Protein AF-A0A9P1GFM9-F1 (afdb_monomer)

Solvent-accessible surface area (backbone atoms only — not comparable to full-atom values): 13627 Å² total; per-residue (Å²): 110,64,68,60,44,36,49,50,41,48,52,49,51,54,39,43,30,40,46,68,72,21,34,40,64,44,52,62,50,61,88,32,34,33,43,39,83,94,34,42,64,47,79,50,70,76,87,37,68,41,80,44,52,74,68,52,37,44,34,52,21,52,37,30,43,47,40,46,70,61,80,82,46,69,68,55,31,50,49,27,15,49,30,39,42,75,67,53,42,40,63,52,88,86,61,96,49,58,44,26,36,33,19,30,46,49,36,66,50,39,29,53,96,81,63,80,44,49,82,76,42,41,86,52,73,87,42,92,47,8,40,76,69,41,53,66,42,73,50,67,62,58,53,27,50,34,48,43,38,50,40,55,48,51,54,26,59,75,67,72,44,93,70,52,63,12,60,69,36,27,64,51,22,53,51,30,49,55,52,66,69,48,80,92,56,94,66,68,53,83,70,71,40,74,85,62,62,75,84,72,74,90,65,93,71,80,76,43,51,44,77,60,55,76,78,30,70,73,58,51,55,50,53,53,50,51,51,52,52,51,52,52,54,53,48,53,56,52,58,56,68,71,76,115

Sequence (244 aa):
MLGRQILEALTTAYGRMIFSSGFIHGDPHPGNIFILEGGKVALIDCGQVAQLFREQRLLVAEAILAASIYDGSRGMVELLANCVRKFGVTFFDGQEDEDACAASVALYLFGEKDVIFPGGYSKEEFSSKSPLRQLKSFPMELVLLGRASVLVKGVAARLGVDWSVAKKWAPLAKDAITALCSEDECRLPAWALQSAMHRDDAGASERLRFRDAARGCASLVRRWGIEKAASMLASQKKEEMSKE

Organism: NCBI:txid2562237

Mean predicted aligned error: 12.02 Å

pLDDT: mean 78.25, std 21.19, range [32.59, 98.19]

Foldseek 3Di:
DLLVLLLLQLLVVQLCCLLQVQKFQQDPPLQQWWQFPPSHIGGDDSVDMDGHDLLLSLLLLQLLQLQLVPDQDPVSLQSQLVSQVVNPWDFDPDQPDSSLLSNLLSCLQFHAPPDDGPPNADNPCPDPSHSVVGTPDDDPNSNSSSVSSVSSVVSCVLVVHRDGSSNSSNVSSVVSNVVSPDPDDSDNPPCSPPVVPDPDDDDPTDIDRPVVCSVDVPPVCVVVVVVVVVVVVVVVVVVVVVVD

Secondary structure (DSSP, 8-state):
-HHHHHHHHHHHHHHHIIIII-EEES---TTSEEEPGGG-EEE---SSEEEPPHHHHHHHHHHHHHHHT----HHHHHHHHHHHHHHT-EE-S--S-HHHHHHHHHHHHHS-TTPPPGGG--S-TTSTT-GGGGEEE--HHHHHHHHHHHHHHHHHHHHT----HHHHHHHHHHHHHHHHHSTT-----TTTSGGGS---------PEEHHHHTT-HHHHHHHHHHHHHHHHHHHHHHHHTT--

Radius of gyration: 21.62 Å; Cα contacts (8 Å, |Δi|>4): 323; chains: 1; bounding box: 47×42×79 Å

Nearest PDB structures (foldseek):
  8w3d-assembly2_B  TM=2.650E-01  e=2.131E-01  Homo sapiens
  3zfx-assembly2_B  TM=2.809E-01  e=4.990E-01  Homo sapiens
  4ueu-assembly1_A  TM=2.697E-01  e=5.515E-01  synthetic construct
  7jnt-assembly1_B  TM=2.873E-01  e=1.658E+00  Homo sapiens
  2qoc-assembly1_A  TM=2.668E-01  e=2.026E+00  Homo sapiens

Structure (mmCIF, N/CA/C/O backbone):
data_AF-A0A9P1GFM9-F1
#
_entry.id   AF-A0A9P1GFM9-F1
#
loop_
_atom_site.group_PDB
_atom_site.id
_atom_site.type_symbol
_atom_site.label_atom_id
_atom_site.label_alt_id
_atom_site.label_comp_id
_atom_site.label_asym_id
_atom_site.label_entity_id
_atom_site.label_seq_id
_atom_site.pdbx_PDB_ins_code
_atom_site.Cartn_x
_atom_site.Cartn_y
_atom_site.Cartn_z
_atom_site.occupancy
_atom_site.B_iso_or_equiv
_atom_site.auth_seq_id
_atom_site.auth_comp_id
_atom_site.auth_asym_id
_atom_site.auth_atom_id
_atom_site.pdbx_PDB_model_num
ATOM 1 N N . MET A 1 1 ? -8.550 14.147 19.341 1.00 76.12 1 MET A N 1
ATOM 2 C CA . MET A 1 1 ? -9.834 14.346 18.630 1.00 76.12 1 MET A CA 1
ATOM 3 C C . MET A 1 1 ? -10.320 13.010 18.090 1.00 76.12 1 MET A C 1
ATOM 5 O O . MET A 1 1 ? -9.499 12.247 17.591 1.00 76.12 1 MET A O 1
ATOM 9 N N . LEU A 1 2 ? -11.627 12.754 18.168 1.00 83.50 2 LEU A N 1
ATOM 10 C CA . LEU A 1 2 ? -12.279 11.496 17.778 1.00 83.50 2 LEU A CA 1
ATOM 11 C C . LEU A 1 2 ? -11.921 11.024 16.354 1.00 83.50 2 LEU A C 1
ATOM 13 O O . LEU A 1 2 ? -11.633 9.850 16.152 1.00 83.50 2 LEU A O 1
ATOM 17 N N . GLY A 1 3 ? -11.842 11.938 15.379 1.00 86.06 3 GLY A N 1
ATOM 18 C CA . GLY A 1 3 ? -11.497 11.591 13.992 1.00 86.06 3 GLY A CA 1
ATOM 19 C C . GLY A 1 3 ? -10.126 10.919 13.837 1.00 86.06 3 GLY A C 1
ATOM 20 O O . GLY A 1 3 ? -9.986 9.972 13.069 1.00 86.06 3 GLY A O 1
ATOM 21 N N . ARG A 1 4 ? -9.127 11.341 14.625 1.00 89.81 4 ARG A N 1
ATOM 22 C CA . ARG A 1 4 ? -7.793 10.719 14.618 1.00 89.81 4 ARG A CA 1
ATOM 23 C C . ARG A 1 4 ? -7.816 9.315 15.229 1.00 89.81 4 ARG A C 1
ATOM 25 O O . ARG A 1 4 ? -7.109 8.446 14.743 1.00 89.81 4 ARG A O 1
ATOM 32 N N . GLN A 1 5 ? -8.636 9.090 16.259 1.00 89.88 5 GLN A N 1
ATOM 33 C CA . GLN A 1 5 ? -8.801 7.767 16.875 1.00 89.88 5 GLN A CA 1
ATOM 34 C C . GLN A 1 5 ? -9.457 6.781 15.904 1.00 89.88 5 GLN A C 1
ATOM 36 O O . GLN A 1 5 ? -8.969 5.667 15.753 1.00 89.88 5 GLN A O 1
ATOM 41 N N . ILE A 1 6 ? -10.494 7.225 15.187 1.00 88.94 6 ILE A N 1
ATOM 42 C CA . ILE A 1 6 ? -11.158 6.430 14.145 1.00 88.94 6 ILE A CA 1
ATOM 43 C C . ILE A 1 6 ? -10.167 6.043 13.043 1.00 88.94 6 ILE A C 1
ATOM 45 O O . ILE A 1 6 ? -10.103 4.880 12.653 1.00 88.94 6 ILE A O 1
ATOM 49 N N . LEU A 1 7 ? -9.373 7.003 12.556 1.00 92.06 7 LEU A N 1
ATOM 50 C CA . LEU A 1 7 ? -8.347 6.748 11.543 1.00 92.06 7 LEU A CA 1
ATOM 51 C C . LEU A 1 7 ? -7.278 5.773 12.027 1.00 92.06 7 LEU A C 1
ATOM 53 O O . LEU A 1 7 ? -6.902 4.875 11.277 1.00 92.06 7 LEU A O 1
ATOM 57 N N . GLU A 1 8 ? -6.804 5.924 13.264 1.00 93.62 8 GLU A N 1
ATOM 58 C CA . GLU A 1 8 ? -5.814 5.018 13.848 1.00 93.62 8 GLU A CA 1
ATOM 59 C C . GLU A 1 8 ? -6.377 3.596 13.951 1.00 93.62 8 GLU A C 1
ATOM 61 O O . GLU A 1 8 ? -5.730 2.649 13.506 1.00 93.62 8 GLU A O 1
ATOM 66 N N . ALA A 1 9 ? -7.608 3.446 14.450 1.00 91.88 9 ALA A N 1
ATOM 67 C CA . ALA A 1 9 ? -8.281 2.157 14.564 1.00 91.88 9 ALA A CA 1
ATOM 68 C C . ALA A 1 9 ? -8.506 1.503 13.191 1.00 91.88 9 ALA A C 1
ATOM 70 O O . ALA A 1 9 ? -8.160 0.338 13.002 1.0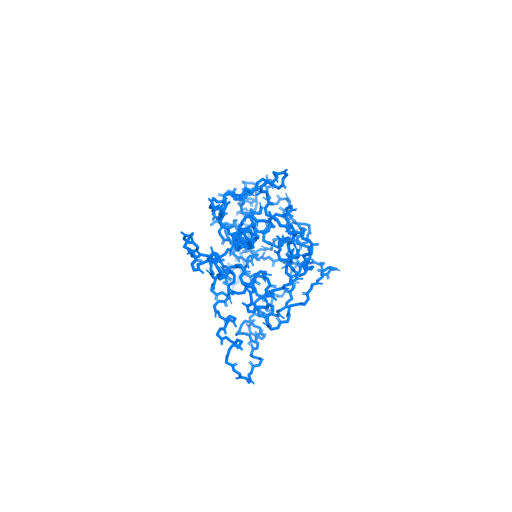0 91.88 9 ALA A O 1
ATOM 71 N N . LEU A 1 10 ? -9.016 2.259 12.215 1.00 91.62 10 LEU A N 1
ATOM 72 C CA . LEU A 1 10 ? -9.261 1.781 10.854 1.00 91.62 10 LEU A CA 1
ATOM 73 C C . LEU A 1 10 ? -7.959 1.368 10.155 1.00 91.62 10 LEU A C 1
ATOM 75 O O . LEU A 1 10 ? -7.863 0.274 9.602 1.00 91.62 10 LEU A O 1
ATOM 79 N N . THR A 1 11 ? -6.940 2.227 10.210 1.00 93.88 11 THR A N 1
ATOM 80 C CA . THR A 1 11 ? -5.638 1.966 9.580 1.00 93.88 11 THR A CA 1
ATOM 81 C C . THR A 1 11 ? -4.966 0.757 10.225 1.00 93.88 11 THR A C 1
ATOM 83 O O . THR A 1 11 ? -4.453 -0.106 9.515 1.00 93.88 11 THR A O 1
ATOM 86 N N . THR A 1 12 ? -5.031 0.642 11.555 1.00 93.19 12 THR A N 1
ATOM 87 C CA . THR A 1 12 ? -4.497 -0.512 12.292 1.00 93.19 12 THR A CA 1
ATOM 88 C C . THR A 1 12 ? -5.235 -1.797 11.935 1.00 93.19 12 THR A C 1
ATOM 90 O O . THR A 1 12 ? -4.588 -2.823 11.740 1.00 93.19 12 THR A O 1
ATOM 93 N N . ALA A 1 13 ? -6.565 -1.761 11.810 1.00 91.56 13 ALA A N 1
ATOM 94 C CA . ALA A 1 13 ? -7.355 -2.925 11.418 1.00 91.56 13 ALA A CA 1
ATOM 95 C C . ALA A 1 13 ? -6.928 -3.444 10.037 1.00 91.56 13 ALA A C 1
ATOM 97 O O . ALA A 1 13 ? -6.546 -4.606 9.921 1.00 91.56 13 ALA A O 1
ATOM 98 N N . TYR A 1 14 ? -6.888 -2.578 9.017 1.00 91.88 14 TYR A N 1
ATOM 99 C CA . TYR A 1 14 ? -6.423 -2.968 7.681 1.00 91.88 14 TYR A CA 1
ATOM 100 C C . TYR A 1 14 ? -4.972 -3.442 7.673 1.00 91.88 14 TYR A C 1
ATOM 102 O O . TYR A 1 14 ? -4.680 -4.485 7.094 1.00 91.88 14 TYR A O 1
ATOM 110 N N . GLY A 1 15 ? -4.078 -2.742 8.374 1.00 92.94 15 GLY A N 1
ATOM 111 C CA . GLY A 1 15 ? -2.680 -3.151 8.475 1.00 92.94 15 GLY A CA 1
ATOM 112 C C . GLY A 1 15 ? -2.531 -4.542 9.095 1.00 92.94 15 GLY A C 1
ATOM 113 O O . GLY A 1 15 ? -1.775 -5.362 8.590 1.00 92.94 15 GLY A O 1
ATOM 114 N N . ARG A 1 16 ? -3.297 -4.864 10.143 1.00 90.62 16 ARG A N 1
ATOM 115 C CA . ARG A 1 16 ? -3.292 -6.199 10.763 1.00 90.62 16 ARG A CA 1
ATOM 116 C C . ARG A 1 16 ? -3.815 -7.283 9.826 1.00 90.62 16 ARG A C 1
ATOM 118 O O . ARG A 1 16 ? -3.194 -8.341 9.736 1.00 90.62 16 ARG A O 1
ATOM 125 N N . MET A 1 17 ? -4.908 -7.019 9.111 1.00 90.31 17 MET A N 1
ATOM 126 C CA . MET A 1 17 ? -5.448 -7.965 8.130 1.00 90.31 17 MET A CA 1
ATOM 127 C C . MET A 1 17 ? -4.385 -8.304 7.070 1.00 90.31 17 MET A C 1
ATOM 129 O O . MET A 1 17 ? -4.093 -9.478 6.850 1.00 90.31 17 MET A O 1
ATOM 133 N N . ILE A 1 18 ? -3.713 -7.285 6.525 1.00 91.38 18 ILE A N 1
ATOM 134 C CA . ILE A 1 18 ? -2.689 -7.425 5.479 1.00 91.38 18 ILE A CA 1
ATOM 135 C C . ILE A 1 18 ? -1.419 -8.105 6.017 1.00 91.38 18 ILE A C 1
ATOM 137 O O . ILE A 1 18 ? -0.989 -9.139 5.508 1.00 91.38 18 ILE A O 1
ATOM 141 N N . PHE A 1 19 ? -0.805 -7.526 7.051 1.00 88.94 19 PHE A N 1
ATOM 142 C CA . PHE A 1 19 ? 0.553 -7.870 7.478 1.00 88.94 19 PHE A CA 1
ATOM 143 C C . PHE A 1 19 ? 0.627 -9.028 8.455 1.00 88.94 19 PHE A C 1
ATOM 145 O O . PHE A 1 19 ? 1.689 -9.630 8.566 1.00 88.94 19 PHE A O 1
ATOM 152 N N . SER A 1 20 ? -0.460 -9.362 9.147 1.00 83.31 20 SER A N 1
ATOM 153 C CA . SER A 1 20 ? -0.484 -10.472 10.100 1.00 83.31 20 SER A CA 1
ATOM 154 C C . SER A 1 20 ? -1.323 -11.637 9.599 1.00 83.31 20 SER A C 1
ATOM 156 O O . SER A 1 20 ? -0.796 -12.741 9.482 1.00 83.31 20 SER A O 1
ATOM 158 N N . SER A 1 21 ? -2.602 -11.403 9.306 1.00 82.81 21 SER A N 1
ATOM 159 C CA . SER A 1 21 ? -3.520 -12.478 8.913 1.00 82.81 21 SER A CA 1
ATOM 160 C C . SER A 1 21 ? -3.338 -12.897 7.453 1.00 82.81 21 SER A C 1
ATOM 162 O O . SER A 1 21 ? -3.682 -14.017 7.091 1.00 82.81 21 SER A O 1
ATOM 164 N N . GLY A 1 22 ? -2.779 -12.017 6.618 1.00 86.06 22 GLY A N 1
ATOM 165 C CA . GLY A 1 22 ? -2.635 -12.260 5.188 1.00 86.06 22 GLY A CA 1
ATOM 166 C C . GLY A 1 22 ? -3.965 -12.244 4.449 1.00 86.06 22 GLY A C 1
ATOM 167 O O . GLY A 1 22 ? -4.099 -12.936 3.455 1.00 86.06 22 GLY A O 1
ATOM 168 N N . PHE A 1 23 ? -4.955 -11.489 4.916 1.00 86.88 23 PHE A N 1
ATOM 169 C CA . PHE A 1 23 ? -6.227 -11.330 4.218 1.00 86.88 23 PHE A CA 1
ATOM 170 C C . PHE A 1 23 ? -6.493 -9.848 3.957 1.00 86.88 23 PHE A C 1
ATOM 172 O O . PHE A 1 23 ? -6.114 -8.985 4.745 1.00 86.88 23 PHE A O 1
ATOM 179 N N . ILE A 1 24 ? -7.147 -9.535 2.844 1.00 85.38 24 ILE A N 1
ATOM 180 C CA . ILE A 1 24 ? -7.564 -8.175 2.515 1.00 85.38 24 ILE A CA 1
ATOM 181 C C . ILE A 1 24 ? -9.080 -8.141 2.431 1.00 85.38 24 ILE A C 1
ATOM 183 O O . ILE A 1 24 ? -9.680 -8.861 1.634 1.00 85.38 24 ILE A O 1
ATOM 187 N N . HIS A 1 25 ? -9.693 -7.255 3.211 1.00 83.94 25 HIS A N 1
ATOM 188 C CA . HIS A 1 25 ? -11.106 -6.938 3.075 1.00 83.94 25 HIS A CA 1
ATOM 189 C C . HIS A 1 25 ? -11.325 -6.088 1.816 1.00 83.94 25 HIS A C 1
ATOM 191 O O . HIS A 1 25 ? -10.900 -4.934 1.748 1.00 83.94 25 HIS A O 1
ATOM 197 N N . GLY A 1 26 ? -11.988 -6.671 0.822 1.00 68.81 26 GLY A N 1
ATOM 198 C CA . GLY A 1 26 ? -12.080 -6.179 -0.551 1.00 68.81 26 GLY A CA 1
ATOM 199 C C . GLY A 1 26 ? -13.190 -5.179 -0.852 1.00 68.81 26 GLY A C 1
ATOM 200 O O . GLY A 1 26 ? -13.112 -4.480 -1.869 1.00 68.81 26 GLY A O 1
ATOM 201 N N . ASP A 1 27 ? -14.163 -5.039 0.052 1.00 70.38 27 ASP A N 1
ATOM 202 C CA . ASP A 1 27 ? -15.163 -3.969 -0.016 1.00 70.38 27 ASP A CA 1
ATOM 203 C C . ASP A 1 27 ? -15.129 -3.017 1.199 1.00 70.38 27 ASP A C 1
ATOM 205 O O . ASP A 1 27 ? -16.000 -3.066 2.073 1.00 70.38 27 ASP A O 1
ATOM 209 N N . PRO A 1 28 ? -14.117 -2.129 1.289 1.00 62.66 28 PRO A N 1
ATOM 210 C CA . PRO A 1 28 ? -14.013 -1.115 2.333 1.00 62.66 28 PRO A CA 1
ATOM 211 C C . PRO A 1 28 ? -15.049 0.015 2.211 1.00 62.66 28 PRO A C 1
ATOM 213 O O . PRO A 1 28 ? -14.762 1.134 2.629 1.00 62.66 28 PRO A O 1
ATOM 216 N N . HIS A 1 29 ? -16.218 -0.166 1.588 1.00 70.69 29 HIS A N 1
ATOM 217 C CA . HIS A 1 29 ? -17.160 0.945 1.456 1.00 70.69 29 HIS A CA 1
ATOM 218 C C . HIS A 1 29 ? -17.481 1.521 2.850 1.00 70.69 29 HIS A C 1
ATOM 220 O O . HIS A 1 29 ? -17.767 0.761 3.772 1.00 70.69 29 HIS A O 1
ATOM 226 N N . PRO A 1 30 ? -17.563 2.855 3.033 1.00 68.62 30 PRO A N 1
ATOM 227 C CA . PRO A 1 30 ? -18.022 3.461 4.287 1.00 68.62 30 PRO A CA 1
ATOM 228 C C . PRO A 1 30 ? -19.350 2.928 4.872 1.00 68.62 30 PRO A C 1
ATOM 230 O O . PRO A 1 30 ? -19.681 3.252 6.007 1.00 68.62 30 PRO A O 1
ATOM 233 N N . GLY A 1 31 ? -20.143 2.161 4.111 1.00 75.19 31 GLY A N 1
ATOM 234 C CA . GLY A 1 31 ? -21.364 1.508 4.589 1.00 75.19 31 GLY A CA 1
ATOM 235 C C . GLY A 1 31 ? -21.080 0.265 5.437 1.00 75.19 31 GLY A C 1
ATOM 236 O O . GLY A 1 31 ? -21.895 -0.064 6.298 1.00 75.19 31 GLY A O 1
ATOM 237 N N . ASN A 1 32 ? -19.903 -0.334 5.242 1.00 81.25 32 ASN A N 1
ATOM 238 C CA . ASN A 1 32 ? -19.379 -1.505 5.939 1.00 81.25 32 ASN A CA 1
ATOM 239 C C . ASN A 1 32 ? -18.542 -1.132 7.171 1.00 81.25 32 ASN A C 1
ATOM 241 O O . ASN A 1 32 ? -17.991 -2.000 7.841 1.00 81.25 32 ASN A O 1
ATOM 245 N N . ILE A 1 33 ? -18.450 0.164 7.488 1.00 83.50 33 ILE A N 1
ATOM 246 C CA . ILE A 1 33 ? -17.633 0.694 8.579 1.00 83.50 33 ILE A CA 1
ATOM 247 C C . ILE A 1 33 ? -18.539 1.385 9.587 1.00 83.50 33 ILE A C 1
ATOM 249 O O . ILE A 1 33 ? -19.183 2.398 9.292 1.00 83.50 33 ILE A O 1
ATOM 253 N N . PHE A 1 34 ? -18.559 0.847 10.799 1.00 84.56 34 PHE A N 1
ATOM 254 C CA . PHE A 1 34 ? -19.301 1.400 11.922 1.00 84.56 34 PHE A CA 1
ATOM 255 C C . PHE A 1 34 ? -18.338 1.980 12.939 1.00 84.56 34 PHE A C 1
ATOM 257 O O . PHE A 1 34 ? -17.320 1.371 13.271 1.00 84.56 34 PHE A O 1
ATOM 264 N N . ILE A 1 35 ? -18.688 3.159 13.442 1.00 86.75 35 ILE A N 1
ATOM 265 C CA . ILE A 1 35 ? -17.977 3.774 14.554 1.00 86.75 35 ILE A CA 1
ATOM 266 C C . ILE A 1 35 ? -18.733 3.406 15.819 1.00 86.75 35 ILE A C 1
ATOM 268 O O . ILE A 1 35 ? -19.923 3.698 15.946 1.00 86.75 35 ILE A O 1
ATOM 272 N N . LEU A 1 36 ? -18.037 2.730 16.722 1.00 87.06 36 LEU A N 1
ATOM 273 C CA . LEU A 1 36 ? -18.551 2.371 18.032 1.00 87.06 36 LEU A CA 1
ATOM 274 C C . LEU A 1 36 ? -18.084 3.396 19.069 1.00 87.06 36 LEU A C 1
ATOM 276 O O . LEU A 1 36 ? -17.224 4.250 18.810 1.00 87.06 36 LEU A O 1
ATOM 280 N N . GLU A 1 37 ? -18.644 3.289 20.268 1.00 80.56 37 GLU A N 1
ATOM 281 C CA . GLU A 1 37 ? -18.263 4.128 21.395 1.00 80.56 37 GLU A CA 1
ATOM 282 C C . GLU A 1 37 ? -16.745 4.071 21.662 1.00 80.56 37 GLU A C 1
ATOM 284 O O . GLU A 1 37 ? -16.079 3.047 21.481 1.00 80.56 37 GLU A O 1
ATOM 289 N N . GLY A 1 38 ? -16.168 5.219 22.029 1.00 78.69 38 GLY A N 1
ATOM 290 C CA . GLY A 1 38 ? -14.725 5.355 22.249 1.00 78.69 38 GLY A CA 1
ATOM 291 C C . GLY A 1 38 ? -13.872 5.411 20.974 1.00 78.69 38 GLY A C 1
ATOM 292 O O . GLY A 1 38 ? -12.648 5.376 21.070 1.00 78.69 38 GLY A O 1
ATOM 293 N N . GLY A 1 39 ? -14.480 5.512 19.784 1.00 79.88 39 GLY A N 1
ATOM 294 C CA . GLY A 1 39 ? -13.747 5.604 18.514 1.00 79.88 39 GLY A CA 1
ATOM 295 C C . GLY A 1 39 ? -13.225 4.260 18.001 1.00 79.88 39 GLY A C 1
ATOM 296 O O . GLY A 1 39 ? -12.371 4.237 17.113 1.00 79.88 39 GLY A O 1
ATOM 297 N N . LYS A 1 40 ? -13.737 3.146 18.546 1.00 82.94 40 LYS A N 1
ATOM 298 C CA . LYS A 1 40 ? -13.517 1.803 17.998 1.00 82.94 40 LYS A CA 1
ATOM 299 C C . LYS A 1 40 ? -14.195 1.696 16.623 1.00 82.94 40 LYS A C 1
ATOM 301 O O . LYS A 1 40 ? -15.203 2.354 16.359 1.00 82.94 40 LYS A O 1
ATOM 306 N N . VAL A 1 41 ? -13.653 0.846 15.755 1.00 86.44 41 VAL A N 1
ATOM 307 C CA . VAL A 1 41 ? -14.174 0.617 14.400 1.00 86.44 41 VAL A CA 1
ATOM 308 C C . VAL A 1 41 ? -14.604 -0.837 14.266 1.00 86.44 41 VAL A C 1
ATOM 310 O O . VAL A 1 41 ? -13.829 -1.736 14.586 1.00 86.44 41 VAL A O 1
ATOM 313 N N . ALA A 1 42 ? -15.821 -1.061 13.776 1.00 85.56 42 ALA A N 1
ATOM 314 C CA . ALA A 1 42 ? -16.304 -2.376 13.373 1.00 85.56 42 ALA A CA 1
ATOM 315 C C . ALA A 1 42 ? -16.421 -2.435 11.848 1.00 85.56 42 ALA A C 1
ATOM 317 O O . ALA A 1 42 ? -17.070 -1.583 11.238 1.00 85.56 42 ALA A O 1
ATOM 318 N N . LEU A 1 43 ? -15.777 -3.441 11.258 1.00 85.06 43 LEU A N 1
ATOM 319 C CA . LEU A 1 43 ? -15.875 -3.770 9.840 1.00 85.06 43 LEU A CA 1
ATOM 320 C C . LEU A 1 43 ? -16.883 -4.909 9.685 1.00 85.06 43 LEU A C 1
ATOM 322 O O . LEU A 1 43 ? -16.828 -5.883 10.438 1.00 85.06 43 LEU A O 1
ATOM 326 N N . ILE A 1 44 ? -17.810 -4.769 8.748 1.00 79.69 44 ILE A N 1
ATOM 327 C CA . ILE A 1 44 ? -18.799 -5.797 8.416 1.00 79.69 44 ILE A CA 1
ATOM 328 C C . ILE A 1 44 ? -18.728 -6.127 6.926 1.00 79.69 44 ILE A C 1
ATOM 330 O O . ILE A 1 44 ? -18.124 -5.382 6.169 1.00 79.69 44 ILE A O 1
ATOM 334 N N . ASP A 1 45 ? -19.410 -7.196 6.521 1.00 69.19 45 ASP A N 1
ATOM 335 C CA . ASP A 1 45 ? -19.524 -7.621 5.122 1.00 69.19 45 ASP A CA 1
ATOM 336 C C . ASP A 1 45 ? -18.183 -7.980 4.457 1.00 69.19 45 ASP A C 1
ATOM 338 O O . ASP A 1 45 ? -17.624 -7.257 3.635 1.00 69.19 45 ASP A O 1
ATOM 342 N N . CYS A 1 46 ? -17.704 -9.184 4.768 1.00 68.50 46 CYS A N 1
ATOM 343 C CA . CYS A 1 46 ? -16.551 -9.792 4.109 1.00 68.50 46 CYS A CA 1
ATOM 344 C C . CYS A 1 46 ? -16.921 -10.463 2.767 1.00 68.50 46 CYS A C 1
ATOM 346 O O . CYS A 1 46 ? -16.331 -11.484 2.418 1.00 68.50 46 CYS A O 1
ATOM 348 N N . GLY A 1 47 ? -17.905 -9.947 2.018 1.00 69.94 47 GLY A N 1
ATOM 349 C CA . GLY A 1 47 ? -18.357 -10.546 0.754 1.00 69.94 47 GLY A CA 1
ATOM 350 C C . GLY A 1 47 ? -17.298 -10.556 -0.357 1.00 69.94 47 GLY A C 1
ATOM 351 O O . GLY A 1 47 ? -17.337 -11.404 -1.246 1.00 69.94 47 GLY A O 1
ATOM 352 N N . GLN A 1 48 ? -16.316 -9.651 -0.290 1.00 79.94 48 GLN A N 1
ATOM 353 C CA . GLN A 1 48 ? -15.132 -9.664 -1.150 1.00 79.94 48 GLN A CA 1
ATOM 354 C C . GLN A 1 48 ? -13.880 -9.718 -0.285 1.00 79.94 48 GLN A C 1
ATOM 356 O O . GLN A 1 48 ? -13.630 -8.801 0.495 1.00 79.94 48 GLN A O 1
ATOM 361 N N . VAL A 1 49 ? -13.076 -10.765 -0.442 1.00 84.75 49 VAL A N 1
ATOM 362 C CA . VAL A 1 49 ? -11.795 -10.925 0.251 1.00 84.75 49 VAL A CA 1
ATOM 363 C C . VAL A 1 49 ? -10.742 -11.474 -0.699 1.00 84.75 49 VAL A C 1
ATOM 365 O O . VAL A 1 49 ? -11.077 -12.185 -1.644 1.00 84.75 49 VAL A O 1
ATOM 368 N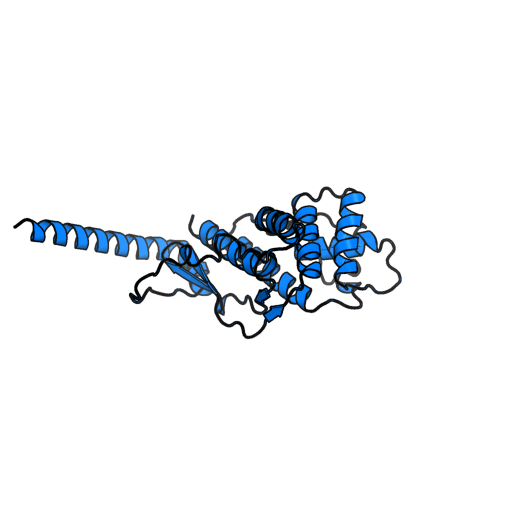 N . ALA A 1 50 ? -9.473 -11.170 -0.437 1.00 87.25 50 ALA A N 1
ATOM 369 C CA . ALA A 1 50 ? -8.358 -11.887 -1.050 1.00 87.25 50 ALA A CA 1
ATOM 370 C C . ALA A 1 50 ? -7.373 -12.370 0.011 1.00 87.25 50 ALA A C 1
ATOM 372 O O . ALA A 1 50 ? -7.189 -11.716 1.040 1.00 87.25 50 ALA A O 1
ATOM 373 N N . GLN A 1 51 ? -6.741 -13.506 -0.266 1.00 89.88 51 GLN A N 1
ATOM 374 C CA . GLN A 1 51 ? -5.657 -14.053 0.535 1.00 89.88 51 GLN A CA 1
ATOM 375 C C . GLN A 1 51 ? -4.324 -13.573 -0.046 1.00 89.88 51 GLN A C 1
ATOM 377 O O . GLN A 1 51 ? -4.096 -13.668 -1.246 1.00 89.88 51 GLN A O 1
ATOM 382 N N . LEU A 1 52 ? -3.443 -13.085 0.817 1.00 90.00 52 LEU A N 1
ATOM 383 C CA . LEU A 1 52 ? -2.046 -12.818 0.521 1.00 90.00 52 LEU A CA 1
ATOM 384 C C . LEU A 1 52 ? -1.196 -13.966 1.056 1.00 90.00 52 LEU A C 1
ATOM 386 O O . LEU A 1 52 ? -1.189 -14.250 2.262 1.00 90.00 52 LEU A O 1
ATOM 390 N N . PHE A 1 53 ? -0.439 -14.593 0.163 1.00 88.88 53 PHE A N 1
ATOM 391 C CA . PHE A 1 53 ? 0.588 -15.556 0.545 1.00 88.88 53 PHE A CA 1
ATOM 392 C C . PHE A 1 53 ? 1.776 -14.856 1.210 1.00 88.88 53 PHE A C 1
ATOM 394 O O . PHE A 1 53 ? 1.917 -13.630 1.157 1.00 88.88 53 PHE A O 1
ATOM 401 N N . ARG A 1 54 ? 2.638 -15.635 1.869 1.00 85.81 54 ARG A N 1
ATOM 402 C CA . ARG A 1 54 ? 3.785 -15.117 2.627 1.00 85.81 54 ARG A CA 1
ATOM 403 C C . ARG A 1 54 ? 4.655 -14.185 1.781 1.00 85.81 54 ARG A C 1
ATOM 405 O O . ARG A 1 54 ? 4.984 -13.089 2.226 1.00 85.81 54 ARG A O 1
ATOM 412 N N . GLU A 1 55 ? 4.957 -14.583 0.554 1.00 88.06 55 GLU A N 1
ATOM 413 C CA . GLU A 1 55 ? 5.796 -13.838 -0.384 1.00 88.06 55 GLU A CA 1
ATOM 414 C C . GLU A 1 55 ? 5.134 -12.510 -0.768 1.00 88.06 55 GLU A C 1
ATOM 416 O O . GLU A 1 55 ? 5.759 -11.456 -0.709 1.00 88.06 55 GLU A O 1
ATOM 421 N N . GLN A 1 56 ? 3.835 -12.529 -1.072 1.00 93.69 56 GLN A N 1
ATOM 422 C CA . GLN A 1 56 ? 3.069 -11.322 -1.386 1.00 93.69 56 GLN A CA 1
ATOM 423 C C . GLN A 1 56 ? 3.015 -10.351 -0.200 1.00 93.69 56 GLN A C 1
ATOM 425 O O . GLN A 1 56 ? 3.152 -9.141 -0.383 1.00 93.69 56 GLN A O 1
ATOM 430 N N . ARG A 1 57 ? 2.856 -10.862 1.029 1.00 93.06 57 ARG A N 1
ATOM 431 C CA . ARG A 1 57 ? 2.882 -10.038 2.249 1.00 93.06 57 ARG A CA 1
ATOM 432 C C . ARG A 1 57 ? 4.230 -9.353 2.441 1.00 93.06 57 ARG A C 1
ATOM 434 O O . ARG A 1 57 ? 4.245 -8.178 2.798 1.00 93.06 57 ARG A O 1
ATOM 441 N N . LEU A 1 58 ? 5.330 -10.065 2.193 1.00 91.50 58 LEU A N 1
ATOM 442 C CA . LEU A 1 58 ? 6.683 -9.506 2.252 1.00 91.50 58 LEU A CA 1
ATOM 443 C C . LEU A 1 58 ? 6.866 -8.394 1.218 1.00 91.50 58 LEU A C 1
ATOM 445 O O . LEU A 1 58 ? 7.284 -7.300 1.582 1.00 91.50 58 LEU A O 1
ATOM 449 N N . LEU A 1 59 ? 6.450 -8.620 -0.031 1.00 95.81 59 LEU A N 1
ATOM 450 C CA . LEU A 1 59 ? 6.536 -7.612 -1.094 1.00 95.81 59 LEU A CA 1
ATOM 451 C C . LEU A 1 59 ? 5.732 -6.346 -0.763 1.00 95.81 59 LEU A C 1
ATOM 453 O O . LEU A 1 59 ? 6.204 -5.233 -0.986 1.00 95.81 59 LEU A O 1
ATOM 457 N N . VAL A 1 60 ? 4.528 -6.496 -0.199 1.00 96.12 60 VAL A N 1
ATOM 458 C CA . VAL A 1 60 ? 3.719 -5.349 0.248 1.00 96.12 60 VAL A CA 1
ATOM 459 C C . VAL A 1 60 ? 4.385 -4.648 1.430 1.00 96.12 60 VAL A C 1
ATOM 461 O O . VAL A 1 60 ? 4.399 -3.421 1.475 1.00 96.12 60 VAL A O 1
ATOM 464 N N . ALA A 1 61 ? 4.955 -5.395 2.378 1.00 95.62 61 ALA A N 1
ATOM 465 C CA . ALA A 1 61 ? 5.644 -4.819 3.528 1.00 95.62 61 ALA A CA 1
ATOM 466 C C . ALA A 1 61 ? 6.877 -4.005 3.107 1.00 95.62 61 ALA A C 1
ATOM 468 O O . ALA A 1 61 ? 7.034 -2.863 3.541 1.00 95.62 61 ALA A O 1
ATOM 469 N N . GLU A 1 62 ? 7.703 -4.548 2.213 1.00 96.00 62 GLU A N 1
ATOM 470 C CA . GLU A 1 62 ? 8.852 -3.855 1.625 1.00 96.00 62 GLU A CA 1
ATOM 471 C C . GLU A 1 62 ? 8.420 -2.588 0.877 1.00 96.00 62 GLU A C 1
ATOM 473 O O . GLU A 1 62 ? 8.974 -1.513 1.118 1.00 96.00 62 GLU A O 1
ATOM 478 N N . ALA A 1 63 ? 7.373 -2.678 0.049 1.00 97.50 63 ALA A N 1
ATOM 479 C CA . ALA A 1 63 ? 6.844 -1.528 -0.680 1.00 97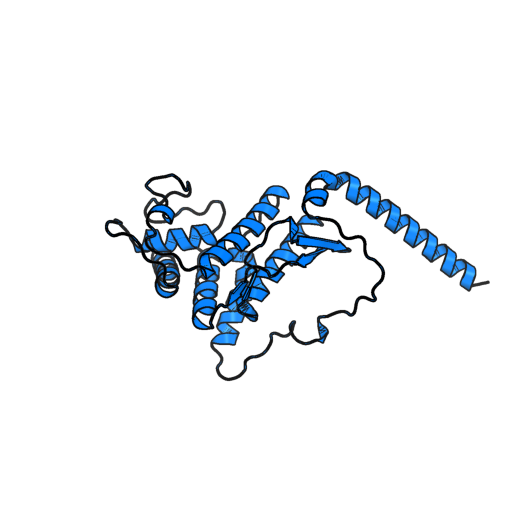.50 63 ALA A CA 1
ATOM 480 C C . ALA A 1 63 ? 6.313 -0.429 0.256 1.00 97.50 63 ALA A C 1
ATOM 482 O O . ALA A 1 63 ? 6.553 0.752 0.012 1.00 97.50 63 ALA A O 1
ATOM 483 N N . ILE A 1 64 ? 5.624 -0.792 1.347 1.00 97.50 64 ILE A N 1
ATOM 484 C CA . ILE A 1 64 ? 5.163 0.168 2.363 1.00 97.50 64 ILE A CA 1
ATOM 485 C C . ILE A 1 64 ? 6.334 0.854 3.053 1.00 97.50 64 ILE A C 1
ATOM 487 O O . ILE A 1 64 ? 6.307 2.076 3.214 1.00 97.50 64 ILE A O 1
ATOM 491 N N . LEU A 1 65 ? 7.351 0.093 3.465 1.00 96.25 65 LEU A N 1
ATOM 492 C CA . LEU A 1 65 ? 8.525 0.664 4.115 1.00 96.25 65 LEU A CA 1
ATOM 493 C C . LEU A 1 65 ? 9.230 1.641 3.182 1.00 96.25 65 LEU A C 1
ATOM 495 O O . LEU A 1 65 ? 9.426 2.790 3.572 1.00 96.25 65 LEU A O 1
ATOM 499 N N . ALA A 1 66 ? 9.512 1.233 1.945 1.00 96.88 66 ALA A N 1
ATOM 500 C CA . ALA A 1 66 ? 10.155 2.091 0.959 1.00 96.88 66 ALA A CA 1
ATOM 501 C C . ALA A 1 66 ? 9.318 3.340 0.649 1.00 96.88 66 ALA A C 1
ATOM 503 O O . ALA A 1 66 ? 9.847 4.447 0.666 1.00 96.88 66 ALA A O 1
ATOM 504 N N . ALA A 1 67 ? 8.000 3.203 0.468 1.00 97.06 67 ALA A N 1
ATOM 505 C CA . ALA A 1 67 ? 7.109 4.343 0.251 1.00 97.06 67 ALA A CA 1
ATOM 506 C C . ALA A 1 67 ? 7.061 5.304 1.455 1.00 97.06 67 ALA A C 1
ATOM 508 O O . ALA A 1 67 ? 6.879 6.506 1.270 1.00 97.06 67 ALA A O 1
ATOM 509 N N . SER A 1 68 ? 7.225 4.802 2.686 1.00 96.62 68 SER A N 1
ATOM 510 C CA . SER A 1 68 ? 7.154 5.623 3.906 1.00 96.62 68 SER A CA 1
ATOM 511 C C . SER A 1 68 ? 8.343 6.570 4.089 1.00 96.62 68 SER A C 1
ATOM 513 O O . SER A 1 68 ? 8.200 7.605 4.746 1.00 96.62 68 SER A O 1
ATOM 515 N N . ILE A 1 69 ? 9.489 6.220 3.501 1.00 95.81 69 ILE A N 1
ATOM 516 C CA . ILE A 1 69 ? 10.747 6.979 3.553 1.00 95.81 69 ILE A CA 1
ATOM 517 C C . ILE A 1 69 ? 11.247 7.363 2.155 1.00 95.81 69 ILE A C 1
ATOM 519 O O . ILE A 1 69 ? 12.429 7.642 1.977 1.00 95.81 69 ILE A O 1
ATOM 523 N N . TYR A 1 70 ? 10.359 7.340 1.161 1.00 97.06 70 TYR A N 1
ATOM 524 C CA . TYR A 1 70 ? 10.719 7.570 -0.231 1.00 97.06 70 TYR A CA 1
ATOM 525 C C . TYR A 1 70 ? 11.319 8.966 -0.426 1.00 97.06 70 TYR A C 1
ATOM 527 O O . TYR A 1 70 ? 10.695 9.973 -0.090 1.00 97.06 70 TYR A O 1
ATOM 535 N N . ASP A 1 71 ? 12.511 9.011 -1.014 1.00 94.62 71 ASP A N 1
ATOM 536 C CA . ASP A 1 71 ? 13.297 10.226 -1.245 1.00 94.62 71 ASP A CA 1
ATOM 537 C C . ASP A 1 71 ? 13.555 10.508 -2.737 1.00 94.62 71 ASP A C 1
ATOM 539 O O . ASP A 1 71 ? 14.216 11.485 -3.082 1.00 94.62 71 ASP A O 1
ATOM 543 N N . GLY A 1 72 ? 13.036 9.665 -3.635 1.00 94.62 72 GLY A N 1
ATOM 544 C CA . GLY A 1 72 ? 13.287 9.771 -5.074 1.00 94.62 72 GLY A CA 1
ATOM 545 C C . GLY A 1 72 ? 14.642 9.236 -5.531 1.00 94.62 72 GLY A C 1
ATOM 546 O O . GLY A 1 72 ? 14.952 9.331 -6.719 1.00 94.62 72 GLY A O 1
ATOM 547 N N . SER A 1 73 ? 15.450 8.664 -4.634 1.00 96.12 73 SER A N 1
ATOM 548 C CA . SER A 1 73 ? 16.718 8.043 -5.008 1.00 96.12 73 SER A CA 1
ATOM 549 C C . SER A 1 73 ? 16.498 6.841 -5.924 1.00 96.12 73 SER A C 1
ATOM 551 O O . SER A 1 73 ? 15.512 6.106 -5.818 1.00 96.12 73 SER A O 1
ATOM 553 N N . ARG A 1 74 ? 17.469 6.598 -6.808 1.00 95.62 74 ARG A N 1
ATOM 554 C CA . ARG A 1 74 ? 17.434 5.467 -7.742 1.00 95.62 74 ARG A CA 1
ATOM 555 C C . ARG A 1 74 ? 17.247 4.123 -7.027 1.00 95.62 74 ARG A C 1
ATOM 557 O O . ARG A 1 74 ? 16.464 3.305 -7.488 1.00 95.62 74 ARG A O 1
ATOM 564 N N . GLY A 1 75 ? 17.882 3.937 -5.868 1.00 95.56 75 GLY A N 1
ATOM 565 C CA . GLY A 1 75 ? 17.727 2.717 -5.071 1.00 95.56 75 GLY A CA 1
ATOM 566 C C . GLY A 1 75 ? 16.294 2.497 -4.571 1.00 95.56 75 GLY A C 1
ATOM 567 O O . GLY A 1 75 ? 15.803 1.372 -4.608 1.00 95.56 75 GLY A O 1
ATOM 568 N N . MET A 1 76 ? 15.588 3.559 -4.162 1.00 96.06 76 MET A N 1
ATOM 569 C CA . MET A 1 76 ? 14.178 3.453 -3.762 1.00 96.06 76 MET A CA 1
ATOM 570 C C . MET A 1 76 ? 13.262 3.161 -4.953 1.00 96.06 76 MET A C 1
ATOM 572 O O . MET A 1 76 ? 12.321 2.378 -4.821 1.00 96.06 76 MET A O 1
ATOM 576 N N . VAL A 1 77 ? 13.541 3.764 -6.113 1.00 97.94 77 VAL A N 1
ATOM 577 C CA . VAL A 1 77 ? 12.811 3.490 -7.360 1.00 97.94 77 VAL A CA 1
ATOM 578 C C . VAL A 1 77 ? 12.967 2.020 -7.755 1.00 97.94 77 VAL A C 1
ATOM 580 O O . VAL A 1 77 ? 11.964 1.334 -7.935 1.00 97.94 77 VAL A O 1
ATOM 583 N N . GLU A 1 78 ? 14.198 1.510 -7.802 1.00 97.69 78 GLU A N 1
ATOM 584 C CA . GLU A 1 78 ? 14.489 0.110 -8.136 1.00 97.69 78 GLU A CA 1
ATOM 585 C C . GLU A 1 78 ? 13.844 -0.864 -7.135 1.00 97.69 78 GLU A C 1
ATOM 587 O O . GLU A 1 78 ? 13.263 -1.874 -7.535 1.00 97.69 78 GLU A O 1
ATOM 592 N N . LEU A 1 79 ? 13.879 -0.558 -5.832 1.00 97.12 79 LEU A N 1
ATOM 593 C CA . LEU A 1 79 ? 13.234 -1.375 -4.800 1.00 97.12 79 LEU A CA 1
ATOM 594 C C . LEU A 1 79 ? 11.718 -1.453 -5.023 1.00 97.12 79 LEU A C 1
ATOM 596 O O . LEU A 1 79 ? 11.167 -2.550 -5.125 1.00 97.12 79 LEU A O 1
ATOM 600 N N . LEU A 1 80 ? 11.044 -0.306 -5.148 1.00 98.19 80 LEU A N 1
ATOM 601 C CA . LEU A 1 80 ? 9.596 -0.257 -5.365 1.00 98.19 80 LEU A CA 1
ATOM 602 C C . LEU A 1 80 ? 9.195 -0.954 -6.672 1.00 98.19 80 LEU A C 1
ATOM 604 O O . LEU A 1 80 ? 8.225 -1.716 -6.691 1.00 98.19 80 LEU A O 1
ATOM 608 N N . ALA A 1 81 ? 9.961 -0.734 -7.742 1.00 98.06 81 ALA A N 1
ATOM 609 C CA . ALA A 1 81 ? 9.760 -1.391 -9.026 1.00 98.06 81 ALA A CA 1
ATOM 610 C C . ALA A 1 81 ? 9.860 -2.917 -8.902 1.00 98.06 81 ALA A C 1
ATOM 612 O O . ALA A 1 81 ? 8.988 -3.645 -9.385 1.00 98.06 81 ALA A O 1
ATOM 613 N N . ASN A 1 82 ? 10.875 -3.409 -8.187 1.00 97.81 82 ASN A N 1
ATOM 614 C CA . ASN A 1 82 ? 11.057 -4.833 -7.928 1.00 97.81 82 ASN A CA 1
ATOM 615 C C . ASN A 1 82 ? 9.895 -5.433 -7.133 1.00 97.81 82 ASN A C 1
ATOM 617 O O . ASN A 1 82 ? 9.426 -6.513 -7.497 1.00 97.81 82 ASN A O 1
ATOM 621 N N . CYS A 1 83 ? 9.394 -4.748 -6.098 1.00 97.75 83 CYS A N 1
ATOM 622 C CA . CYS A 1 83 ? 8.226 -5.218 -5.350 1.00 97.75 83 CYS A CA 1
ATOM 623 C C . CYS A 1 83 ? 7.003 -5.368 -6.264 1.00 97.75 83 CYS A C 1
ATOM 625 O O . CYS A 1 83 ? 6.346 -6.407 -6.254 1.00 97.75 83 CYS A O 1
ATOM 627 N N . VAL A 1 84 ? 6.728 -4.355 -7.090 1.00 97.38 84 VAL A N 1
ATOM 628 C CA . VAL A 1 84 ? 5.582 -4.321 -8.013 1.00 97.38 84 VAL A CA 1
ATOM 629 C C . VAL A 1 84 ? 5.662 -5.430 -9.063 1.00 97.38 84 VAL A C 1
ATOM 631 O O . VAL A 1 84 ? 4.689 -6.165 -9.256 1.00 97.38 84 VAL A O 1
ATOM 634 N N . ARG A 1 85 ? 6.826 -5.618 -9.694 1.00 97.19 85 ARG A N 1
ATOM 635 C CA . ARG A 1 85 ? 7.016 -6.678 -10.695 1.00 97.19 85 ARG A CA 1
ATOM 636 C C . ARG A 1 85 ? 6.943 -8.072 -10.088 1.00 97.19 85 ARG A C 1
ATOM 638 O O . ARG A 1 85 ? 6.231 -8.920 -10.616 1.00 97.19 85 ARG A O 1
ATOM 645 N N . LYS A 1 86 ? 7.623 -8.310 -8.959 1.00 97.00 86 LYS A N 1
ATOM 646 C CA . LYS A 1 86 ? 7.581 -9.610 -8.265 1.00 97.00 86 LYS A CA 1
ATOM 647 C C . LYS A 1 86 ? 6.183 -9.957 -7.760 1.00 97.00 86 LYS A C 1
ATOM 649 O O . LYS A 1 86 ? 5.863 -11.135 -7.656 1.00 97.00 86 LYS A O 1
ATOM 654 N N . PHE A 1 87 ? 5.346 -8.956 -7.480 1.00 97.12 87 PHE A N 1
ATOM 655 C CA . PHE A 1 87 ? 3.945 -9.188 -7.134 1.00 97.12 87 PHE A CA 1
ATOM 656 C C . PHE A 1 87 ? 3.121 -9.676 -8.342 1.00 97.12 87 PHE A C 1
ATOM 658 O O . PHE A 1 87 ? 2.083 -10.307 -8.164 1.00 97.12 87 PHE A O 1
ATOM 665 N N . GLY A 1 88 ? 3.584 -9.424 -9.571 1.00 96.62 88 GLY A N 1
ATOM 666 C CA . GLY A 1 88 ? 2.942 -9.871 -10.810 1.00 96.62 88 GLY A CA 1
ATOM 667 C C . GLY A 1 88 ? 2.331 -8.746 -11.646 1.00 96.62 88 GLY A C 1
ATOM 668 O O . GLY A 1 88 ? 1.539 -9.018 -12.548 1.00 96.62 88 GLY A O 1
ATOM 669 N N . VAL A 1 89 ? 2.663 -7.484 -11.362 1.00 97.31 89 VAL A N 1
ATOM 670 C CA . VAL A 1 89 ? 2.267 -6.366 -12.226 1.00 97.31 89 VAL A CA 1
ATOM 671 C C . VAL A 1 89 ? 3.118 -6.376 -13.491 1.00 97.31 89 VAL A C 1
ATOM 673 O O . VAL A 1 89 ? 4.342 -6.488 -13.424 1.00 97.31 89 VAL A O 1
ATOM 676 N N . THR A 1 90 ? 2.468 -6.233 -14.645 1.00 96.44 90 THR A N 1
ATOM 677 C CA . THR A 1 90 ? 3.141 -6.161 -15.949 1.00 96.44 90 THR A CA 1
ATOM 678 C C . THR A 1 90 ? 2.687 -4.931 -16.720 1.00 96.44 90 THR A C 1
ATOM 680 O O . THR A 1 90 ? 1.556 -4.462 -16.555 1.00 96.44 90 THR A O 1
ATOM 683 N N . PHE A 1 91 ? 3.565 -4.427 -17.581 1.00 95.44 91 PHE A N 1
ATOM 684 C CA . PHE A 1 91 ? 3.370 -3.193 -18.334 1.00 95.44 91 PHE A CA 1
ATOM 685 C C . PHE A 1 91 ? 3.285 -3.474 -19.836 1.00 95.44 91 PHE A C 1
ATOM 687 O O . PHE A 1 91 ? 3.698 -4.536 -20.307 1.00 95.44 91 PHE A O 1
ATOM 694 N N . PHE A 1 92 ? 2.700 -2.543 -20.586 1.00 93.62 92 PHE A N 1
ATOM 695 C CA . PHE A 1 92 ? 2.839 -2.519 -22.039 1.00 93.62 92 PHE A CA 1
ATOM 696 C C . PHE A 1 92 ? 4.241 -2.044 -22.429 1.00 93.62 92 PHE A C 1
ATOM 698 O O . PHE A 1 92 ? 4.821 -1.185 -21.758 1.00 93.62 92 PHE A O 1
ATOM 705 N N . ASP A 1 93 ? 4.751 -2.576 -23.539 1.00 86.50 93 ASP A N 1
ATOM 706 C CA . ASP A 1 93 ? 6.045 -2.181 -24.093 1.00 86.50 93 ASP A CA 1
ATOM 707 C C . ASP A 1 93 ? 6.054 -0.693 -24.486 1.00 86.50 93 ASP A C 1
ATOM 709 O O . ASP A 1 93 ? 5.021 -0.121 -24.844 1.00 86.50 93 ASP A O 1
ATOM 713 N N . GLY A 1 94 ? 7.237 -0.072 -24.457 1.00 79.94 94 GLY A N 1
ATOM 714 C CA . GLY A 1 94 ? 7.434 1.311 -24.908 1.00 79.94 94 GLY A CA 1
ATOM 715 C C . GLY A 1 94 ? 7.505 2.367 -23.803 1.00 79.94 94 GLY A C 1
ATOM 716 O O . GLY A 1 94 ? 7.469 3.556 -24.113 1.00 79.94 94 GLY A O 1
ATOM 717 N N . GLN A 1 95 ? 7.636 1.965 -22.535 1.00 80.81 95 GLN A N 1
ATOM 718 C CA . GLN A 1 95 ? 7.986 2.906 -21.467 1.00 80.81 95 GLN A CA 1
ATOM 719 C C . GLN A 1 95 ? 9.451 3.327 -21.601 1.00 80.81 95 GLN A C 1
ATOM 721 O O . GLN A 1 95 ? 10.323 2.472 -21.735 1.00 80.81 95 GLN A O 1
ATOM 726 N N . GLU A 1 96 ? 9.727 4.631 -21.528 1.00 79.38 96 GLU A N 1
ATOM 727 C CA . GLU A 1 96 ? 11.108 5.144 -21.516 1.00 79.38 96 GLU A CA 1
ATOM 728 C C . GLU A 1 96 ? 11.868 4.677 -20.267 1.00 79.38 96 GLU A C 1
ATOM 730 O O . GLU A 1 96 ? 13.039 4.314 -20.346 1.00 79.38 96 GLU A O 1
ATOM 735 N N . ASP A 1 97 ? 11.179 4.656 -19.124 1.00 91.50 97 ASP A N 1
ATOM 736 C CA . ASP A 1 97 ? 11.696 4.176 -17.847 1.00 91.50 97 ASP A CA 1
ATOM 737 C C . ASP A 1 97 ? 10.631 3.307 -17.165 1.00 91.50 97 ASP A C 1
ATOM 739 O O . ASP A 1 97 ? 9.651 3.795 -16.583 1.00 91.50 97 ASP A O 1
ATOM 743 N N . GLU A 1 98 ? 10.796 1.992 -17.304 1.00 92.06 98 GLU A N 1
ATOM 744 C CA . GLU A 1 98 ? 9.882 1.002 -16.740 1.00 92.06 98 GLU A CA 1
ATOM 745 C C . GLU A 1 98 ? 10.019 0.901 -15.212 1.00 92.06 98 GLU A C 1
ATOM 747 O O . GLU A 1 98 ? 9.019 0.683 -14.525 1.00 92.06 98 GLU A O 1
ATOM 752 N N . ASP A 1 99 ? 11.222 1.103 -14.659 1.00 96.25 99 ASP A N 1
ATOM 753 C CA . ASP A 1 99 ? 11.443 1.107 -13.207 1.00 96.25 99 ASP A CA 1
ATOM 754 C C . ASP A 1 99 ? 10.709 2.282 -12.568 1.00 96.25 99 ASP A C 1
ATOM 756 O O . ASP A 1 99 ? 9.959 2.108 -11.603 1.00 96.25 99 ASP A O 1
ATOM 760 N N . ALA A 1 100 ? 10.835 3.472 -13.155 1.00 97.00 100 ALA A N 1
ATOM 761 C CA . ALA A 1 100 ? 10.066 4.629 -12.728 1.00 97.00 100 ALA A CA 1
ATOM 762 C C . ALA A 1 100 ? 8.554 4.398 -12.867 1.00 97.00 100 ALA A C 1
ATOM 764 O O . ALA A 1 100 ? 7.798 4.804 -11.981 1.00 97.00 10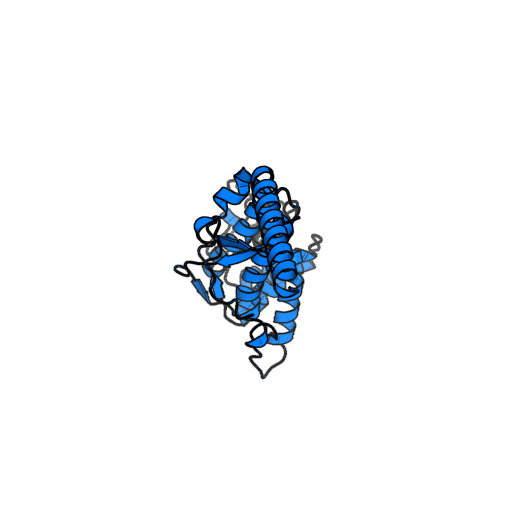0 ALA A O 1
ATOM 765 N N . CYS A 1 101 ? 8.095 3.715 -13.922 1.00 96.94 101 CYS A N 1
ATOM 766 C CA . CYS A 1 101 ? 6.678 3.375 -14.080 1.00 96.94 101 CYS A CA 1
ATOM 767 C C . CYS A 1 101 ? 6.198 2.489 -12.928 1.00 96.94 101 CYS A C 1
ATOM 769 O O . CYS A 1 101 ? 5.222 2.809 -12.245 1.00 96.94 101 CYS A O 1
ATOM 771 N N . ALA A 1 102 ? 6.918 1.396 -12.672 1.00 97.50 102 ALA A N 1
ATOM 772 C CA . ALA A 1 102 ? 6.577 0.431 -11.640 1.00 97.50 102 ALA A CA 1
ATOM 773 C C . ALA A 1 102 ? 6.639 1.045 -10.234 1.00 97.50 102 ALA A C 1
ATOM 775 O O . ALA A 1 102 ? 5.704 0.879 -9.448 1.00 97.50 102 ALA A O 1
ATOM 776 N N . ALA A 1 103 ? 7.667 1.838 -9.934 1.00 98.00 103 ALA A N 1
ATOM 777 C CA . ALA A 1 103 ? 7.745 2.582 -8.682 1.00 98.00 103 ALA A CA 1
ATOM 778 C C . ALA A 1 103 ? 6.574 3.566 -8.528 1.00 98.00 103 ALA A C 1
ATOM 780 O O . ALA A 1 103 ? 5.972 3.650 -7.457 1.00 98.00 103 ALA A O 1
ATOM 781 N N . SER A 1 104 ? 6.189 4.258 -9.605 1.00 97.50 104 SER A N 1
ATOM 782 C CA . SER A 1 104 ? 5.042 5.174 -9.606 1.00 97.50 104 SER A CA 1
ATOM 783 C C . SER A 1 104 ? 3.727 4.461 -9.294 1.00 97.50 104 SER A C 1
ATOM 785 O O . SER A 1 104 ? 2.892 5.030 -8.598 1.00 97.50 104 SER A O 1
ATOM 787 N N . VAL A 1 105 ? 3.545 3.203 -9.718 1.00 97.12 105 VAL A N 1
ATOM 788 C CA . VAL A 1 105 ? 2.386 2.381 -9.316 1.00 97.12 105 VAL A CA 1
ATOM 789 C C . VAL A 1 105 ? 2.375 2.146 -7.802 1.00 97.12 105 VAL A C 1
ATOM 791 O O . VAL A 1 105 ? 1.345 2.354 -7.160 1.00 97.12 105 VAL A O 1
ATOM 794 N N . ALA A 1 106 ? 3.507 1.767 -7.200 1.00 97.31 106 ALA A N 1
ATOM 795 C CA . ALA A 1 106 ? 3.586 1.580 -5.748 1.00 97.31 106 ALA A CA 1
ATOM 796 C C . ALA A 1 106 ? 3.299 2.882 -4.982 1.00 97.31 106 ALA A C 1
ATOM 798 O O . ALA A 1 106 ? 2.544 2.886 -4.005 1.00 97.31 106 ALA A O 1
ATOM 799 N N . LEU A 1 107 ? 3.855 4.003 -5.450 1.00 97.00 107 LEU A N 1
ATOM 800 C CA . LEU A 1 107 ? 3.620 5.327 -4.872 1.00 97.00 107 LEU A CA 1
ATOM 801 C C . LEU A 1 107 ? 2.172 5.789 -5.061 1.00 97.00 107 LEU A C 1
ATOM 803 O O . LEU A 1 107 ? 1.623 6.437 -4.172 1.00 97.00 107 LEU A O 1
ATOM 807 N N . TYR A 1 108 ? 1.521 5.412 -6.160 1.00 95.12 108 TYR A N 1
ATOM 808 C CA . TYR A 1 108 ? 0.096 5.656 -6.364 1.00 95.12 108 TYR A CA 1
ATOM 809 C C . TYR A 1 108 ? -0.738 4.978 -5.274 1.00 95.12 108 TYR A C 1
ATOM 811 O O . TYR A 1 108 ? -1.576 5.605 -4.617 1.00 95.12 108 TYR A O 1
ATOM 819 N N . LEU A 1 109 ? -0.465 3.694 -5.030 1.00 94.19 109 LEU A N 1
ATOM 820 C CA . LEU A 1 109 ? -1.178 2.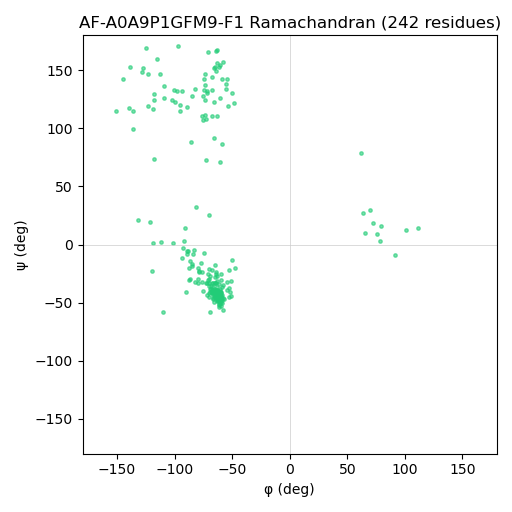904 -4.032 1.00 94.19 109 LEU A CA 1
ATOM 821 C C . LEU A 1 109 ? -0.899 3.421 -2.616 1.00 94.19 109 LEU A C 1
ATOM 823 O O . LEU A 1 109 ? -1.835 3.695 -1.858 1.00 94.19 109 LEU A O 1
ATOM 827 N N . PHE A 1 110 ? 0.366 3.619 -2.251 1.00 94.69 110 PHE A N 1
ATOM 828 C CA . PHE A 1 110 ? 0.766 3.754 -0.845 1.00 94.69 110 PHE A CA 1
ATOM 829 C C . PHE A 1 110 ? 1.429 5.078 -0.484 1.00 94.69 110 PHE A C 1
ATOM 831 O O . PHE A 1 110 ? 1.379 5.474 0.679 1.00 94.69 110 PHE A O 1
ATOM 838 N N . GLY A 1 111 ? 1.998 5.773 -1.465 1.00 93.56 111 GLY A N 1
ATOM 839 C CA . GLY A 1 111 ? 2.744 7.007 -1.264 1.00 93.56 111 GLY A CA 1
ATOM 840 C C . GLY A 1 111 ? 1.904 8.156 -0.708 1.00 93.56 111 GLY A C 1
ATOM 841 O O . GLY A 1 111 ? 0.663 8.112 -0.668 1.00 93.56 111 GLY A O 1
ATOM 842 N N . GLU A 1 112 ? 2.628 9.185 -0.273 1.00 91.06 112 GLU A N 1
ATOM 843 C CA . GLU A 1 112 ? 2.072 10.434 0.241 1.00 91.06 112 GLU A CA 1
ATOM 844 C C . GLU A 1 112 ? 1.275 11.182 -0.828 1.00 91.06 112 GLU A C 1
ATOM 846 O O . GLU A 1 112 ? 1.503 11.043 -2.033 1.00 91.06 112 GLU A O 1
ATOM 851 N N . LYS A 1 113 ? 0.340 12.028 -0.390 1.00 87.00 113 LYS A N 1
ATOM 852 C CA . LYS A 1 113 ? -0.520 12.792 -1.303 1.00 87.00 113 LYS A CA 1
ATOM 853 C C . LYS A 1 113 ? 0.286 13.675 -2.261 1.00 87.00 113 LYS A C 1
ATOM 855 O O . LYS A 1 113 ? -0.108 13.845 -3.412 1.00 87.00 113 LYS A O 1
ATOM 860 N N . ASP A 1 114 ? 1.404 14.220 -1.811 1.00 89.88 114 ASP A N 1
ATOM 861 C CA . ASP A 1 114 ? 2.269 15.178 -2.502 1.00 89.88 114 ASP A CA 1
ATOM 862 C C . ASP A 1 114 ? 3.533 14.548 -3.114 1.00 89.88 114 ASP A C 1
ATOM 864 O O . ASP A 1 114 ? 4.276 15.242 -3.798 1.00 89.88 114 ASP A O 1
ATOM 868 N N . VAL A 1 115 ? 3.723 13.226 -2.998 1.00 93.62 115 VAL A N 1
ATOM 869 C CA . VAL A 1 115 ? 4.912 12.535 -3.533 1.00 93.62 115 VAL A CA 1
ATOM 870 C C . VAL A 1 115 ? 5.117 12.782 -5.030 1.00 93.62 115 VAL A C 1
ATOM 872 O O . VAL A 1 115 ? 4.178 12.665 -5.810 1.00 93.62 115 VAL A O 1
ATOM 875 N N . ILE A 1 116 ? 6.327 13.102 -5.470 1.00 94.94 116 ILE A N 1
ATOM 876 C CA . ILE A 1 116 ? 6.606 13.252 -6.902 1.00 94.94 116 ILE A CA 1
ATOM 877 C C . ILE A 1 116 ? 6.926 11.873 -7.475 1.00 94.94 116 ILE A C 1
ATOM 879 O O . ILE A 1 116 ? 7.769 11.149 -6.941 1.00 94.94 116 ILE A O 1
ATOM 883 N N . PHE A 1 117 ? 6.235 11.498 -8.548 1.00 96.56 117 PHE A N 1
ATOM 884 C CA . PHE A 1 117 ? 6.509 10.244 -9.235 1.00 96.56 117 PHE A CA 1
ATOM 885 C C . PHE A 1 117 ? 7.817 10.347 -10.037 1.00 96.56 117 PHE A C 1
ATOM 887 O O . PHE A 1 117 ? 8.058 11.375 -10.679 1.00 96.56 117 PHE A O 1
ATOM 894 N N . PRO A 1 118 ? 8.676 9.311 -10.001 1.00 96.31 118 PRO A N 1
ATOM 895 C CA . PRO A 1 118 ? 9.894 9.272 -10.807 1.00 96.31 118 PRO A CA 1
ATOM 896 C C . PRO A 1 118 ? 9.552 9.247 -12.307 1.00 96.31 118 PRO A C 1
ATOM 898 O O . PRO A 1 118 ? 8.402 9.047 -12.681 1.00 96.31 118 PRO A O 1
ATOM 901 N N . GLY A 1 119 ? 10.527 9.486 -13.189 1.00 92.31 119 GLY A N 1
ATOM 902 C CA . GLY A 1 119 ? 10.341 9.366 -14.649 1.00 92.31 119 GLY A CA 1
ATOM 903 C C . GLY A 1 119 ? 9.354 10.357 -15.288 1.00 92.31 119 GLY A C 1
ATOM 904 O O . GLY A 1 119 ? 8.997 10.212 -16.453 1.00 92.31 119 GLY A O 1
ATOM 905 N N . GLY A 1 120 ? 8.884 11.366 -14.548 1.00 91.69 120 GLY A N 1
ATOM 906 C CA . GLY A 1 120 ? 7.911 12.339 -15.053 1.00 91.69 120 GLY A CA 1
ATOM 907 C C . GLY A 1 120 ? 6.495 11.775 -15.229 1.00 91.69 120 GLY A C 1
ATOM 908 O O . GLY A 1 120 ? 5.694 12.378 -15.953 1.00 91.69 120 GLY A O 1
ATOM 909 N N . TYR A 1 121 ? 6.186 10.643 -14.586 1.00 94.31 121 TYR A N 1
ATOM 910 C CA . TYR A 1 121 ? 4.826 10.113 -14.520 1.00 94.31 121 TYR A CA 1
ATOM 911 C C . TYR A 1 121 ? 3.906 11.056 -13.732 1.00 94.31 121 TYR A C 1
ATOM 913 O O . TYR A 1 121 ? 4.324 11.826 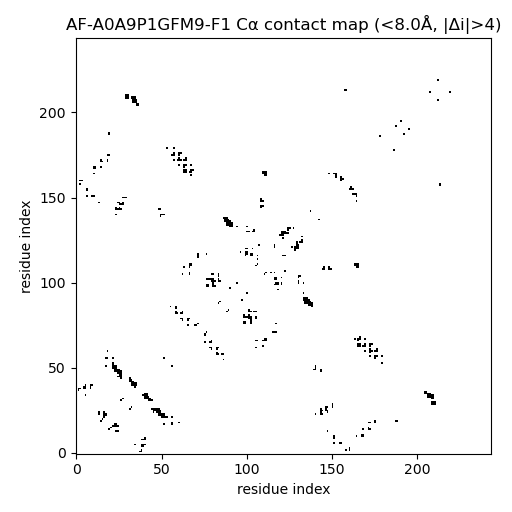-12.866 1.00 94.31 121 TYR A O 1
ATOM 921 N N . SER A 1 122 ? 2.622 10.998 -14.058 1.00 93.00 122 SER A N 1
ATOM 922 C CA . SER A 1 122 ? 1.586 11.903 -13.571 1.00 93.00 122 SER A CA 1
ATOM 923 C C . SER A 1 122 ? 0.604 11.155 -12.669 1.00 93.00 122 SER A C 1
ATOM 925 O O . SER A 1 122 ? 0.339 9.965 -12.853 1.00 93.00 122 SER A O 1
ATOM 927 N N . LYS A 1 123 ? 0.082 11.854 -11.655 1.00 90.44 123 LYS A N 1
ATOM 928 C CA . LYS A 1 123 ? -0.935 11.316 -10.734 1.00 90.44 123 LYS A CA 1
ATOM 929 C C . LYS A 1 123 ? -2.331 11.343 -11.337 1.00 90.44 123 LYS A C 1
ATOM 931 O O . LYS A 1 123 ? -3.218 10.642 -10.870 1.00 90.44 123 LYS A O 1
ATOM 936 N N . GLU A 1 124 ? -2.546 12.172 -12.346 1.00 90.50 124 GLU A N 1
ATOM 937 C CA . GLU A 1 124 ? -3.819 12.283 -13.030 1.00 90.50 124 GLU A CA 1
ATOM 938 C C . GLU A 1 124 ? -4.103 10.984 -13.800 1.00 90.50 124 GLU A C 1
ATOM 940 O O . GLU A 1 124 ? -3.457 10.690 -14.802 1.00 90.50 124 GLU A O 1
ATOM 945 N N . GLU A 1 125 ? -5.094 10.210 -13.352 1.00 86.31 125 GLU A N 1
ATOM 946 C CA . GLU A 1 125 ? -5.434 8.879 -13.894 1.00 86.31 125 GLU A CA 1
ATOM 947 C C . GLU A 1 125 ? -5.686 8.873 -15.411 1.00 86.31 125 GLU A C 1
ATOM 949 O O . GLU A 1 125 ? -5.378 7.906 -16.106 1.00 86.31 125 GLU A O 1
ATOM 954 N N . PHE A 1 126 ? -6.226 9.971 -15.944 1.00 88.62 126 PHE A N 1
ATOM 955 C CA . PHE A 1 126 ? -6.569 10.102 -17.361 1.00 88.62 126 PHE A CA 1
ATOM 956 C C . PHE A 1 126 ? -5.426 10.643 -18.232 1.00 88.62 126 PHE A C 1
ATOM 958 O O . PHE A 1 126 ? -5.561 10.685 -19.456 1.00 88.62 126 PHE A O 1
ATOM 965 N N . SER A 1 127 ? -4.306 11.047 -17.628 1.00 91.62 127 SER A N 1
ATOM 966 C CA . SER A 1 127 ? -3.124 11.520 -18.349 1.00 91.62 127 SER A CA 1
ATOM 967 C C . SER A 1 127 ? -2.471 10.387 -19.137 1.00 91.62 127 SER A C 1
ATOM 969 O O . SER A 1 127 ? -2.389 9.255 -18.663 1.00 91.62 127 SER A O 1
ATOM 971 N N . SER A 1 128 ? -1.926 10.683 -20.320 1.00 89.00 128 SER A N 1
ATOM 972 C CA . SER A 1 128 ? -1.094 9.723 -21.064 1.00 89.00 128 SER A CA 1
ATOM 973 C C . SER A 1 128 ? 0.147 9.294 -20.277 1.00 89.00 128 SER A C 1
ATOM 975 O O . SER A 1 128 ? 0.637 8.189 -20.475 1.00 89.00 128 SER A O 1
ATOM 977 N N . LYS A 1 129 ? 0.610 10.135 -19.345 1.00 90.75 129 LYS A N 1
ATOM 978 C CA . LYS A 1 129 ? 1.715 9.840 -18.428 1.00 90.75 129 LYS A CA 1
ATOM 979 C C . LYS A 1 129 ? 1.257 9.214 -17.107 1.00 90.75 129 LYS A C 1
ATOM 981 O O . LYS A 1 129 ? 2.029 9.191 -16.156 1.00 90.75 129 LYS A O 1
ATOM 986 N N . SER A 1 130 ? 0.017 8.738 -16.998 1.00 93.56 130 SER A N 1
ATOM 987 C CA . SER A 1 130 ? -0.412 7.993 -15.812 1.00 93.56 130 SER A CA 1
ATOM 988 C C . SER A 1 130 ? 0.243 6.609 -15.795 1.00 93.56 130 SER A C 1
ATOM 990 O O . SER A 1 130 ? 0.111 5.888 -16.787 1.00 93.56 130 SER A O 1
ATOM 992 N N . PRO A 1 131 ? 0.871 6.175 -14.686 1.00 94.25 131 PRO A N 1
ATOM 993 C CA . PRO A 1 131 ? 1.434 4.828 -14.597 1.00 94.25 131 PRO A CA 1
ATOM 994 C C . PRO A 1 131 ? 0.341 3.750 -14.677 1.00 94.25 131 PRO A C 1
ATOM 996 O O . PRO A 1 131 ? 0.593 2.644 -15.144 1.00 94.25 131 PRO A O 1
ATOM 999 N N . LEU A 1 132 ? -0.902 4.082 -14.299 1.00 92.75 132 LEU A N 1
ATOM 1000 C CA . LEU A 1 132 ? -2.040 3.162 -14.371 1.00 92.75 132 LEU A CA 1
ATOM 1001 C C . LEU A 1 132 ? -2.467 2.853 -15.811 1.00 92.75 132 LEU A C 1
ATOM 1003 O O . LEU A 1 132 ? -2.992 1.774 -16.071 1.00 92.75 132 LEU A O 1
ATOM 1007 N N . ARG A 1 133 ? -2.222 3.769 -16.757 1.00 92.19 133 ARG A N 1
ATOM 1008 C CA . ARG A 1 133 ? -2.499 3.544 -18.186 1.00 92.19 133 ARG A CA 1
ATOM 1009 C C . ARG A 1 133 ? -1.469 2.656 -18.873 1.00 92.19 133 ARG A C 1
ATOM 1011 O O . ARG A 1 133 ? -1.751 2.142 -19.949 1.00 92.19 133 ARG A O 1
ATOM 1018 N N . GLN A 1 134 ? -0.311 2.465 -18.250 1.00 93.31 134 GLN A N 1
ATOM 1019 C CA . GLN A 1 134 ? 0.764 1.629 -18.781 1.00 93.31 134 GLN A CA 1
ATOM 1020 C C . GLN A 1 134 ? 0.627 0.162 -18.358 1.00 93.31 134 GLN A C 1
ATOM 1022 O O . GLN A 1 134 ? 1.396 -0.685 -18.805 1.00 93.31 134 GLN A O 1
ATOM 1027 N N . LEU A 1 135 ? -0.347 -0.153 -17.499 1.00 94.00 135 LEU A N 1
ATOM 1028 C CA . LEU A 1 135 ? -0.574 -1.492 -16.967 1.00 94.00 135 LEU A CA 1
ATOM 1029 C C . LEU A 1 135 ? -1.178 -2.418 -18.025 1.00 94.00 135 LEU A C 1
ATOM 1031 O O . LEU A 1 135 ? -2.265 -2.162 -18.539 1.00 94.00 135 LEU A O 1
ATOM 1035 N N . LYS A 1 136 ? -0.507 -3.544 -18.276 1.00 95.50 136 LYS A N 1
ATOM 1036 C CA . LYS A 1 136 ? -1.020 -4.649 -19.098 1.00 95.50 136 LYS A CA 1
ATOM 1037 C C . LYS A 1 136 ? -1.789 -5.667 -18.261 1.00 95.50 136 LYS A C 1
ATOM 1039 O O . LYS A 1 136 ? -2.825 -6.166 -18.690 1.00 95.50 136 LYS A O 1
ATOM 1044 N N . SER A 1 137 ? -1.285 -5.977 -17.069 1.00 95.25 137 SER A N 1
ATOM 1045 C CA . SER A 1 137 ? -1.955 -6.844 -16.098 1.00 95.25 137 SER A CA 1
ATOM 1046 C C . SER A 1 137 ? -1.680 -6.358 -14.683 1.00 95.25 137 SER A C 1
ATOM 1048 O O . SER A 1 137 ? -0.571 -5.912 -14.375 1.00 95.25 137 SER A O 1
ATOM 1050 N N . PHE A 1 138 ? -2.694 -6.460 -13.829 1.00 96.06 138 PHE A N 1
ATOM 1051 C CA . PHE A 1 138 ? -2.644 -6.000 -12.451 1.00 96.06 138 PHE A CA 1
ATOM 1052 C C . PHE A 1 138 ? -3.360 -7.003 -11.527 1.00 96.06 138 PHE A C 1
ATOM 1054 O O . PHE A 1 138 ? -4.562 -7.222 -11.697 1.00 96.06 138 PHE A O 1
ATOM 1061 N N . PRO A 1 139 ? -2.648 -7.628 -10.569 1.00 95.44 139 PRO A N 1
ATOM 1062 C CA . PRO A 1 139 ? -3.217 -8.625 -9.661 1.00 95.44 139 PRO A CA 1
ATOM 1063 C C . PRO A 1 139 ? -4.388 -8.106 -8.819 1.00 95.44 139 PRO A C 1
ATOM 1065 O O . PRO A 1 139 ? -4.380 -6.968 -8.339 1.00 95.44 139 PRO A O 1
ATOM 1068 N N . MET A 1 140 ? -5.389 -8.962 -8.595 1.00 92.44 140 MET A N 1
ATOM 1069 C CA . MET A 1 140 ? -6.626 -8.595 -7.893 1.00 92.44 140 MET A CA 1
ATOM 1070 C C . MET A 1 140 ? -6.372 -8.211 -6.429 1.00 92.44 140 MET A C 1
ATOM 1072 O O . MET A 1 140 ? -7.021 -7.318 -5.885 1.00 92.44 140 MET A O 1
ATOM 1076 N N . GLU A 1 141 ? -5.386 -8.830 -5.789 1.00 93.75 141 GLU A N 1
ATOM 1077 C CA . GLU A 1 141 ? -4.963 -8.524 -4.426 1.00 93.75 141 GLU A CA 1
ATOM 1078 C C . GLU A 1 141 ? -4.512 -7.061 -4.305 1.00 93.75 141 GLU A C 1
ATOM 1080 O O . GLU A 1 141 ? -4.887 -6.371 -3.353 1.00 93.75 141 GLU A O 1
ATOM 1085 N N . LEU A 1 142 ? -3.776 -6.546 -5.301 1.00 94.44 142 LEU A N 1
ATOM 1086 C CA . LEU A 1 142 ? -3.370 -5.140 -5.332 1.00 94.44 142 LEU A CA 1
ATOM 1087 C C . LEU A 1 142 ? -4.553 -4.203 -5.592 1.00 94.44 142 LEU A C 1
ATOM 1089 O O . LEU A 1 142 ? -4.548 -3.080 -5.088 1.00 94.44 142 LEU A O 1
ATOM 1093 N N . VAL A 1 143 ? -5.591 -4.648 -6.313 1.00 92.25 143 VAL A N 1
ATOM 1094 C CA . VAL A 1 143 ? -6.837 -3.872 -6.468 1.00 92.25 143 VAL A CA 1
ATOM 1095 C C . VAL A 1 143 ? -7.500 -3.680 -5.108 1.00 92.25 143 VAL A C 1
ATOM 1097 O O . VAL A 1 143 ? -7.879 -2.562 -4.752 1.00 92.25 143 VAL A O 1
ATOM 1100 N N . LEU A 1 144 ? -7.611 -4.751 -4.317 1.00 91.94 144 LEU A N 1
ATOM 1101 C CA . LEU A 1 144 ? -8.219 -4.683 -2.988 1.00 91.94 144 LEU A CA 1
ATOM 1102 C C . LEU A 1 144 ? -7.368 -3.868 -2.004 1.00 91.94 144 LEU A C 1
ATOM 1104 O O . LEU A 1 144 ? -7.914 -3.065 -1.244 1.00 91.94 144 LEU A O 1
ATOM 1108 N N . LEU A 1 145 ? -6.038 -3.997 -2.060 1.00 92.38 145 LEU A N 1
ATOM 1109 C CA . LEU A 1 145 ? -5.115 -3.148 -1.294 1.00 92.38 145 LEU A CA 1
ATOM 1110 C C . LEU A 1 145 ? -5.252 -1.672 -1.675 1.00 92.38 145 LEU A C 1
ATOM 1112 O O . LEU A 1 145 ? -5.317 -0.809 -0.797 1.00 92.38 145 LEU A O 1
ATOM 1116 N N . GLY A 1 146 ? -5.349 -1.382 -2.974 1.00 91.69 146 GLY A N 1
ATOM 1117 C CA . GLY A 1 146 ? -5.593 -0.040 -3.491 1.00 91.69 146 GLY A CA 1
ATOM 1118 C C . GLY A 1 146 ? -6.893 0.545 -2.949 1.00 91.69 146 GLY A C 1
ATOM 1119 O O . GLY A 1 146 ? -6.891 1.659 -2.431 1.00 91.69 146 GLY A O 1
ATOM 1120 N N . ARG A 1 147 ? -7.987 -0.227 -2.958 1.00 90.06 147 ARG A N 1
ATOM 1121 C CA . ARG A 1 147 ? -9.274 0.188 -2.370 1.00 90.06 147 ARG A CA 1
ATOM 1122 C C . ARG A 1 147 ? -9.167 0.485 -0.876 1.00 90.06 147 ARG A C 1
ATOM 1124 O O . ARG A 1 147 ? -9.691 1.503 -0.429 1.00 90.06 147 ARG A O 1
ATOM 1131 N N . ALA A 1 148 ? -8.476 -0.362 -0.113 1.00 90.25 148 ALA A N 1
ATOM 1132 C CA . ALA A 1 148 ? -8.251 -0.134 1.314 1.00 90.25 148 ALA A CA 1
ATOM 1133 C C . ALA A 1 148 ? -7.455 1.158 1.564 1.00 90.25 148 ALA A C 1
ATOM 1135 O O . ALA A 1 148 ? -7.841 1.977 2.399 1.00 90.25 148 ALA A O 1
ATOM 1136 N N . SER A 1 149 ? -6.386 1.386 0.797 1.00 92.00 149 SER A N 1
ATOM 1137 C CA . SER A 1 149 ? -5.588 2.612 0.882 1.00 92.00 149 SER A CA 1
ATOM 1138 C C . SER A 1 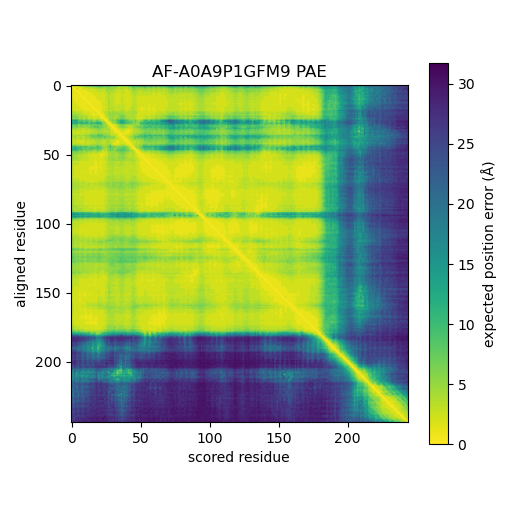149 ? -6.407 3.859 0.524 1.00 92.00 149 SER A C 1
ATOM 1140 O O . SER A 1 149 ? -6.429 4.828 1.286 1.00 92.00 149 SER A O 1
ATOM 1142 N N . VAL A 1 150 ? -7.148 3.822 -0.589 1.00 90.44 150 VAL A N 1
ATOM 1143 C CA . VAL A 1 150 ? -8.015 4.923 -1.045 1.00 90.44 150 VAL A CA 1
ATOM 1144 C C . VAL A 1 150 ? -9.103 5.234 -0.024 1.00 90.44 150 VAL A C 1
ATOM 1146 O O . VAL A 1 150 ? -9.369 6.408 0.233 1.00 90.44 150 VAL A O 1
ATOM 1149 N N . LEU A 1 151 ? -9.701 4.219 0.605 1.00 89.81 151 LEU A N 1
ATOM 1150 C CA . LEU A 1 151 ? -10.646 4.428 1.696 1.00 89.81 151 LEU A CA 1
ATOM 1151 C C . LEU A 1 151 ? -9.993 5.219 2.831 1.00 89.81 151 LEU A C 1
ATOM 1153 O O . LEU A 1 151 ? -10.530 6.251 3.231 1.00 89.81 151 LEU A O 1
ATOM 1157 N N . VAL A 1 152 ? -8.869 4.736 3.368 1.00 91.38 152 VAL A N 1
ATOM 1158 C CA . VAL A 1 152 ? -8.214 5.367 4.524 1.00 91.38 152 VAL A CA 1
ATOM 1159 C C . VAL A 1 152 ? -7.825 6.810 4.187 1.00 91.38 152 VAL A C 1
ATOM 1161 O O . VAL A 1 152 ? -8.148 7.724 4.948 1.00 91.38 152 VAL A O 1
ATOM 1164 N N . LYS A 1 153 ? -7.230 7.034 3.007 1.00 90.94 153 LYS A N 1
ATOM 1165 C CA . LYS A 1 153 ? -6.901 8.369 2.480 1.00 90.94 153 LYS A CA 1
ATOM 1166 C C . LYS A 1 153 ? -8.151 9.250 2.341 1.00 90.94 153 LYS A C 1
ATOM 1168 O O . LYS A 1 153 ? -8.139 10.414 2.734 1.00 90.94 153 LYS A O 1
ATOM 1173 N N . GLY A 1 154 ? -9.255 8.701 1.835 1.00 89.62 154 GLY A N 1
ATOM 1174 C CA . GLY A 1 154 ? -10.523 9.410 1.655 1.00 89.62 154 GLY A CA 1
ATOM 1175 C C . GLY A 1 154 ? -11.214 9.777 2.972 1.00 89.62 154 GLY A C 1
ATOM 1176 O O . GLY A 1 154 ? -11.771 10.870 3.094 1.00 89.62 154 GLY A O 1
ATOM 1177 N N . VAL A 1 155 ? -11.156 8.897 3.976 1.00 89.00 155 VAL A N 1
ATOM 1178 C CA . VAL A 1 155 ? -11.624 9.170 5.345 1.00 89.00 155 VAL A CA 1
ATOM 1179 C C . VAL A 1 155 ? -10.783 10.280 5.973 1.00 89.00 155 VAL A C 1
ATOM 1181 O O . VAL A 1 155 ? -11.345 11.226 6.523 1.00 89.00 155 VAL A O 1
ATOM 1184 N N . ALA A 1 156 ? -9.457 10.216 5.832 1.00 91.81 156 ALA A N 1
ATOM 1185 C CA . ALA A 1 156 ? -8.548 11.236 6.346 1.00 91.81 156 ALA A CA 1
ATOM 1186 C C . ALA A 1 156 ? -8.810 12.611 5.725 1.00 91.81 156 ALA A C 1
ATOM 1188 O O . ALA A 1 156 ? -8.992 13.592 6.449 1.00 91.81 156 ALA A O 1
ATOM 1189 N N . ALA A 1 157 ? -8.949 12.659 4.397 1.00 90.38 157 ALA A N 1
ATOM 1190 C CA . ALA A 1 157 ? -9.274 13.877 3.666 1.00 90.38 157 ALA A CA 1
ATOM 1191 C C . ALA A 1 157 ? -10.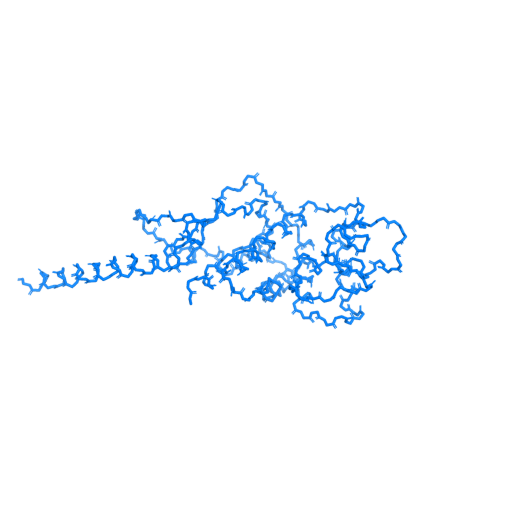615 14.485 4.112 1.00 90.38 157 ALA A C 1
ATOM 1193 O O . ALA A 1 157 ? -10.692 15.689 4.345 1.00 90.38 157 ALA A O 1
ATOM 1194 N N . ARG A 1 158 ? -11.663 13.665 4.293 1.00 89.38 158 ARG A N 1
ATOM 1195 C CA . ARG A 1 158 ? -12.974 14.136 4.783 1.00 89.38 158 ARG A CA 1
ATOM 1196 C C . ARG A 1 158 ? -12.934 14.668 6.210 1.00 89.38 158 ARG A C 1
ATOM 1198 O O . ARG A 1 158 ? -13.693 15.573 6.537 1.00 89.38 158 ARG A O 1
ATOM 1205 N N . LEU A 1 159 ? -12.078 14.100 7.053 1.00 88.50 159 LEU A N 1
ATOM 1206 C CA . LEU A 1 159 ? -11.886 14.550 8.429 1.00 88.50 159 LEU A CA 1
ATOM 1207 C C . LEU A 1 159 ? -10.912 15.736 8.535 1.00 88.50 159 LEU A C 1
ATOM 1209 O O . LEU A 1 159 ? -10.726 16.251 9.635 1.00 88.50 159 LEU A O 1
ATOM 1213 N N . GLY A 1 160 ? -10.292 16.163 7.427 1.00 89.81 160 GLY A N 1
ATOM 1214 C CA . GLY A 1 160 ? -9.283 17.224 7.420 1.00 89.81 160 GLY A CA 1
ATOM 1215 C C . GLY A 1 160 ? -8.021 16.858 8.205 1.00 89.81 160 GLY A C 1
ATOM 1216 O O . GLY A 1 160 ? -7.363 17.738 8.754 1.00 89.81 160 GLY A O 1
ATOM 1217 N N . VAL A 1 161 ? -7.709 15.563 8.314 1.00 91.44 161 VAL A N 1
ATOM 1218 C CA . VAL A 1 161 ? -6.551 15.063 9.060 1.00 91.44 161 VAL A CA 1
ATOM 1219 C C . VAL A 1 161 ? -5.458 14.693 8.073 1.00 91.44 161 VAL A C 1
ATOM 1221 O O . VAL A 1 161 ? -5.676 13.859 7.196 1.00 91.44 161 VAL A O 1
ATOM 1224 N N . ASP A 1 162 ? -4.275 15.277 8.246 1.00 91.38 162 ASP A N 1
ATOM 1225 C CA . ASP A 1 162 ? -3.090 14.828 7.523 1.00 91.38 162 ASP A CA 1
ATOM 1226 C C . ASP A 1 162 ? -2.714 13.405 7.963 1.00 91.38 162 ASP A C 1
ATOM 1228 O O . ASP A 1 162 ? -2.563 13.121 9.161 1.00 91.38 162 ASP A O 1
ATOM 1232 N N . TRP A 1 163 ? -2.656 12.488 6.997 1.00 94.19 163 TRP A N 1
ATOM 1233 C CA . TRP A 1 163 ? -2.563 11.058 7.263 1.00 94.19 163 TRP A CA 1
ATOM 1234 C C . TRP A 1 163 ? -1.835 10.309 6.154 1.00 94.19 163 TRP A C 1
ATOM 1236 O O . TRP A 1 163 ? -2.331 10.156 5.038 1.00 94.19 163 TRP A O 1
ATOM 1246 N N . SER A 1 164 ? -0.689 9.752 6.522 1.00 94.69 164 SER A N 1
ATOM 1247 C CA . SER A 1 164 ? 0.107 8.893 5.660 1.00 94.69 164 SER A CA 1
ATOM 1248 C C . SER A 1 164 ? -0.208 7.429 5.919 1.00 94.69 164 SER A C 1
ATOM 1250 O O . SER A 1 164 ? 0.083 6.906 6.997 1.00 94.69 164 SER A O 1
ATOM 1252 N N . VAL A 1 165 ? -0.774 6.747 4.924 1.00 94.44 165 VAL A N 1
ATOM 1253 C CA . VAL A 1 165 ? -1.007 5.297 5.004 1.00 94.44 165 VAL A CA 1
ATOM 1254 C C . VAL A 1 165 ? 0.323 4.550 5.115 1.00 94.44 165 VAL A C 1
ATOM 1256 O O . VAL A 1 165 ? 0.465 3.713 6.005 1.00 94.44 165 VAL A O 1
ATOM 1259 N N . ALA A 1 166 ? 1.319 4.899 4.292 1.00 95.88 166 ALA A N 1
ATOM 1260 C CA . ALA A 1 166 ? 2.631 4.256 4.321 1.00 95.88 166 ALA A CA 1
ATOM 1261 C C . ALA A 1 166 ? 3.311 4.381 5.691 1.00 95.88 166 ALA A C 1
ATOM 1263 O O . ALA A 1 166 ? 3.696 3.371 6.274 1.00 95.88 166 ALA A O 1
ATOM 1264 N N . LYS A 1 167 ? 3.390 5.588 6.271 1.00 96.50 167 LYS A N 1
ATOM 1265 C CA . LYS A 1 167 ? 4.021 5.777 7.593 1.00 96.50 167 LYS A CA 1
ATOM 1266 C C . LYS A 1 167 ? 3.266 5.061 8.710 1.00 96.50 167 LYS A C 1
ATOM 1268 O O . LYS A 1 167 ? 3.881 4.608 9.670 1.00 96.50 167 LYS A O 1
ATOM 1273 N N . LYS A 1 168 ? 1.940 4.956 8.606 1.00 96.38 168 LYS A N 1
ATOM 1274 C CA . LYS A 1 168 ? 1.109 4.282 9.612 1.00 96.38 168 LYS A CA 1
ATOM 1275 C C . LYS A 1 168 ? 1.185 2.764 9.530 1.00 96.38 168 LYS A C 1
ATOM 1277 O O . LYS A 1 168 ? 1.117 2.101 10.560 1.00 96.38 168 LYS A O 1
ATOM 1282 N N . TRP A 1 169 ? 1.358 2.215 8.334 1.00 96.88 169 TRP A N 1
ATOM 1283 C CA . TRP A 1 169 ? 1.571 0.784 8.143 1.00 96.88 169 TRP A CA 1
ATOM 1284 C C . TRP A 1 169 ? 3.030 0.353 8.295 1.00 96.88 169 TRP A C 1
ATOM 1286 O O . TRP A 1 169 ? 3.262 -0.819 8.571 1.00 96.88 169 TRP A O 1
ATOM 1296 N N . ALA A 1 170 ? 4.000 1.267 8.202 1.00 96.44 170 ALA A N 1
ATOM 1297 C CA . ALA A 1 170 ? 5.426 0.956 8.310 1.00 96.44 170 ALA A CA 1
ATOM 1298 C C . ALA A 1 170 ? 5.815 0.131 9.559 1.00 96.44 170 ALA A C 1
ATOM 1300 O O . ALA A 1 170 ? 6.537 -0.853 9.392 1.00 96.44 170 ALA A O 1
ATOM 1301 N N . PRO A 1 171 ? 5.326 0.418 10.786 1.00 95.19 171 PRO A N 1
ATOM 1302 C CA . PRO A 1 171 ? 5.632 -0.425 11.944 1.00 95.19 171 PRO A CA 1
ATOM 1303 C C . PRO A 1 171 ? 5.139 -1.869 11.770 1.00 95.19 171 PRO A C 1
ATOM 1305 O O . PRO A 1 171 ? 5.897 -2.809 11.982 1.00 95.19 171 PRO A O 1
ATOM 1308 N N . LEU A 1 172 ? 3.903 -2.048 11.289 1.00 93.06 172 LEU A N 1
ATOM 1309 C CA . LEU A 1 172 ? 3.307 -3.369 11.056 1.00 93.06 172 LEU A CA 1
ATOM 1310 C C . LEU A 1 172 ? 4.014 -4.130 9.925 1.00 93.06 172 LEU A C 1
ATOM 1312 O O . LEU A 1 172 ? 4.176 -5.345 10.004 1.00 93.06 172 LEU A O 1
ATOM 1316 N N . ALA A 1 173 ? 4.448 -3.417 8.886 1.00 93.50 173 ALA A N 1
ATOM 1317 C CA . ALA A 1 173 ? 5.231 -3.973 7.790 1.00 93.50 173 ALA A CA 1
ATOM 1318 C C . ALA A 1 173 ? 6.609 -4.458 8.271 1.00 93.50 173 ALA A C 1
ATOM 1320 O O . ALA A 1 173 ? 7.020 -5.572 7.947 1.00 93.50 173 ALA A O 1
ATOM 1321 N N . LYS A 1 174 ? 7.301 -3.664 9.100 1.00 91.19 174 LYS A N 1
ATOM 1322 C CA . LYS A 1 174 ? 8.585 -4.046 9.707 1.00 91.19 174 LYS A CA 1
ATOM 1323 C C . LYS A 1 174 ? 8.448 -5.285 10.595 1.00 91.19 174 LYS A C 1
ATOM 1325 O O . LYS A 1 174 ? 9.273 -6.199 10.507 1.00 91.19 174 LYS A O 1
ATOM 1330 N N . ASP A 1 175 ? 7.401 -5.324 11.415 1.00 86.62 175 ASP A N 1
ATOM 1331 C CA . ASP A 1 175 ? 7.099 -6.474 12.267 1.00 86.62 175 ASP A CA 1
ATOM 1332 C C . ASP A 1 175 ? 6.827 -7.723 11.421 1.00 86.62 175 ASP A C 1
ATOM 1334 O O . ASP A 1 175 ? 7.334 -8.797 11.735 1.00 86.62 175 ASP A O 1
ATOM 1338 N N . ALA A 1 176 ? 6.093 -7.588 10.311 1.00 85.06 176 ALA A N 1
ATOM 1339 C CA . ALA A 1 176 ? 5.824 -8.697 9.403 1.00 85.06 176 ALA A CA 1
ATOM 1340 C C . ALA A 1 176 ? 7.083 -9.230 8.719 1.00 85.06 176 ALA A C 1
ATOM 1342 O O . ALA A 1 176 ? 7.245 -10.443 8.659 1.00 85.06 176 ALA A O 1
ATOM 1343 N N . ILE A 1 177 ? 7.992 -8.371 8.251 1.00 84.62 177 ILE A N 1
ATOM 1344 C CA . ILE A 1 177 ? 9.273 -8.825 7.686 1.00 84.62 177 ILE A CA 1
ATOM 1345 C C . ILE A 1 177 ? 10.063 -9.598 8.742 1.00 84.62 177 ILE A C 1
ATOM 1347 O O . ILE A 1 177 ? 10.528 -10.701 8.479 1.00 84.62 177 ILE A O 1
ATOM 1351 N N . THR A 1 178 ? 10.154 -9.063 9.960 1.00 80.00 178 THR A N 1
ATOM 1352 C CA . THR A 1 178 ? 10.892 -9.717 11.050 1.00 80.00 178 THR A CA 1
ATOM 1353 C C . THR A 1 178 ? 10.284 -11.077 11.399 1.00 80.00 178 THR A C 1
ATOM 1355 O O . THR A 1 178 ? 11.002 -12.070 11.462 1.00 80.00 178 THR A O 1
ATOM 1358 N N . ALA A 1 179 ? 8.960 -11.132 11.573 1.00 71.56 179 ALA A N 1
ATOM 1359 C CA . ALA A 1 179 ? 8.240 -12.343 11.959 1.00 71.56 179 ALA A CA 1
ATOM 1360 C C . ALA A 1 179 ? 8.191 -13.401 10.848 1.00 71.56 179 ALA A C 1
ATOM 1362 O O . ALA A 1 179 ? 8.178 -14.591 11.139 1.00 71.56 179 ALA A O 1
ATOM 1363 N N . LEU A 1 180 ? 8.141 -12.987 9.579 1.00 67.81 180 LEU A N 1
ATOM 1364 C CA . LEU A 1 180 ? 8.130 -13.916 8.453 1.00 67.81 180 LEU A CA 1
ATOM 1365 C C . LEU A 1 180 ? 9.538 -14.429 8.129 1.00 67.81 180 LEU A C 1
ATOM 1367 O O . LEU A 1 180 ? 9.636 -15.555 7.654 1.00 67.81 180 LEU A O 1
ATOM 1371 N N . CYS A 1 181 ? 10.604 -13.655 8.369 1.00 59.59 181 CYS A N 1
ATOM 1372 C CA . CYS A 1 181 ? 11.993 -14.063 8.116 1.00 59.59 181 CYS A CA 1
ATOM 1373 C C . CYS A 1 181 ? 12.582 -14.988 9.192 1.00 59.59 181 CYS A C 1
ATOM 1375 O O . CYS A 1 181 ? 13.515 -15.728 8.893 1.00 59.59 181 CYS A O 1
ATOM 1377 N N . SER A 1 182 ? 12.065 -14.970 10.423 1.00 53.38 182 SER A N 1
ATOM 1378 C CA . SER A 1 182 ? 12.381 -15.995 11.421 1.00 53.38 182 SER A CA 1
ATOM 1379 C C . SER A 1 182 ? 11.621 -17.280 11.081 1.00 53.38 182 SER A C 1
ATOM 1381 O O . SER A 1 182 ? 10.399 -17.314 11.220 1.00 53.38 182 SER A O 1
ATOM 1383 N N . GLU A 1 183 ? 12.311 -18.310 10.591 1.00 46.62 183 GLU A N 1
ATOM 1384 C CA . GLU A 1 183 ? 11.694 -19.617 10.334 1.00 46.62 183 GLU A CA 1
ATOM 1385 C C . GLU A 1 183 ? 11.116 -20.253 11.620 1.00 46.62 183 GLU A C 1
ATOM 1387 O O . GLU A 1 183 ? 11.566 -19.974 12.731 1.00 46.62 183 GLU A O 1
ATOM 1392 N N . ASP A 1 184 ? 10.111 -21.112 11.412 1.00 42.97 184 ASP A N 1
ATOM 1393 C CA . ASP A 1 184 ? 9.522 -22.120 12.314 1.00 42.97 184 ASP A CA 1
ATOM 1394 C C . ASP A 1 184 ? 8.335 -21.832 13.236 1.00 42.97 184 ASP A C 1
ATOM 1396 O O . ASP A 1 184 ? 7.723 -22.793 13.699 1.00 42.97 184 ASP A O 1
ATOM 1400 N N . GLU A 1 185 ? 7.848 -20.608 13.421 1.00 39.97 185 GLU A N 1
ATOM 1401 C CA . GLU A 1 185 ? 6.561 -20.454 14.115 1.00 39.97 185 GLU A CA 1
ATOM 1402 C C . GLU A 1 185 ? 5.665 -19.440 13.417 1.00 39.97 185 GLU A C 1
ATOM 1404 O O . GLU A 1 185 ? 5.921 -18.237 13.405 1.00 39.97 185 GLU A O 1
ATOM 1409 N N . CYS A 1 186 ? 4.537 -19.932 12.896 1.00 42.25 186 CYS A N 1
ATOM 1410 C CA . CYS A 1 186 ? 3.335 -19.137 12.676 1.00 42.25 186 CYS A CA 1
ATOM 1411 C C . CYS A 1 186 ? 2.854 -18.597 14.037 1.00 42.25 186 CYS A C 1
ATOM 1413 O O . CYS A 1 186 ? 1.855 -19.049 14.596 1.00 42.25 186 CYS A O 1
ATOM 1415 N N . ARG A 1 187 ? 3.589 -17.639 14.612 1.00 43.56 187 ARG A N 1
ATOM 1416 C CA . ARG A 1 187 ? 3.167 -16.916 15.803 1.00 43.56 187 ARG A CA 1
ATOM 1417 C C . ARG A 1 187 ? 2.066 -15.970 15.368 1.00 43.56 187 ARG A C 1
ATOM 1419 O O . ARG A 1 187 ? 2.310 -14.966 14.698 1.00 43.56 187 ARG A O 1
ATOM 1426 N N . LEU A 1 188 ? 0.840 -16.289 15.770 1.00 41.12 188 LEU A N 1
ATOM 1427 C CA . LEU A 1 188 ? -0.199 -15.278 15.897 1.00 41.12 188 LEU A CA 1
ATOM 1428 C C . LEU A 1 188 ? 0.418 -14.118 16.698 1.00 41.12 188 LEU A C 1
ATOM 1430 O O . LEU A 1 188 ? 0.938 -14.358 17.792 1.00 41.12 188 LEU A O 1
ATOM 1434 N N . PRO A 1 189 ? 0.455 -12.883 16.168 1.00 46.00 189 PRO A N 1
ATOM 1435 C CA . PRO A 1 189 ? 1.043 -11.770 16.904 1.00 46.00 189 PRO A CA 1
ATOM 1436 C C . PRO A 1 189 ? 0.331 -11.600 18.246 1.00 46.00 189 PRO A C 1
ATOM 1438 O O . PRO A 1 189 ? -0.824 -11.991 18.391 1.00 46.00 189 PRO A O 1
ATOM 1441 N N . ALA A 1 190 ? 0.990 -10.981 19.225 1.00 42.19 190 ALA A N 1
ATOM 1442 C CA . ALA A 1 190 ? 0.514 -10.920 20.613 1.00 42.19 190 ALA A CA 1
ATOM 1443 C C . ALA A 1 190 ? -0.935 -10.407 20.797 1.00 42.19 190 ALA A C 1
ATOM 1445 O O . ALA A 1 190 ? -1.567 -10.704 21.803 1.00 42.19 190 ALA A O 1
ATOM 1446 N N . TRP A 1 191 ? -1.488 -9.667 19.830 1.00 49.44 191 TRP A N 1
ATOM 1447 C CA . TRP A 1 191 ? -2.879 -9.197 19.841 1.00 49.44 191 TRP A CA 1
ATOM 1448 C C . TRP A 1 191 ? -3.903 -10.209 19.295 1.00 49.44 191 TRP A C 1
ATOM 1450 O O . TRP A 1 191 ? -5.095 -10.032 19.514 1.00 49.44 191 TRP A O 1
ATOM 1460 N N . ALA A 1 192 ? -3.470 -11.234 18.562 1.00 41.31 192 ALA A N 1
ATOM 1461 C CA . ALA A 1 192 ? -4.304 -12.351 18.122 1.00 41.31 192 ALA A CA 1
ATOM 1462 C C . ALA A 1 192 ? -4.429 -13.441 19.206 1.00 41.31 192 ALA A C 1
ATOM 1464 O O . ALA A 1 192 ? -5.251 -14.347 19.084 1.00 41.31 192 ALA A O 1
ATOM 1465 N N . LEU A 1 193 ? -3.664 -13.325 20.300 1.00 42.19 193 LEU A N 1
ATOM 1466 C CA . LEU A 1 193 ? -3.945 -14.043 21.538 1.00 42.19 193 LEU A CA 1
ATOM 1467 C C . LEU A 1 193 ? -5.245 -13.493 22.146 1.00 42.19 193 LEU A C 1
ATOM 1469 O O . LEU A 1 193 ? -5.441 -12.281 22.253 1.00 42.19 193 LEU A O 1
ATOM 1473 N N . GLN A 1 194 ? -6.126 -14.407 22.556 1.00 40.72 194 GLN A N 1
ATOM 1474 C CA . GLN A 1 194 ? -7.489 -14.179 23.065 1.00 40.72 194 GLN A CA 1
ATOM 1475 C C . GLN A 1 194 ? -7.619 -13.074 24.133 1.00 40.72 194 GLN A C 1
ATOM 1477 O O . GLN A 1 194 ? -8.697 -12.514 24.314 1.00 40.72 194 GLN A O 1
ATOM 1482 N N . SER A 1 195 ? -6.525 -12.717 24.804 1.00 37.00 195 SER A N 1
ATOM 1483 C CA . SER A 1 195 ? -6.439 -11.676 25.830 1.00 37.00 195 SER A CA 1
ATOM 1484 C C . SER A 1 195 ? -6.709 -10.249 25.326 1.00 37.00 195 SER A C 1
ATOM 1486 O O . SER A 1 195 ? -6.977 -9.373 26.142 1.00 37.00 195 SER A O 1
ATOM 1488 N N . ALA A 1 196 ? -6.647 -9.987 24.012 1.00 35.25 196 ALA A N 1
ATOM 1489 C CA . ALA A 1 196 ? -6.954 -8.667 23.439 1.00 35.25 196 ALA A CA 1
ATOM 1490 C C . ALA A 1 196 ? -8.441 -8.476 23.075 1.00 35.25 196 ALA A C 1
ATOM 1492 O O . ALA A 1 196 ? -8.860 -7.362 22.750 1.00 35.25 196 ALA A O 1
ATOM 1493 N N . MET A 1 197 ? -9.251 -9.539 23.140 1.00 36.66 197 MET A N 1
ATOM 1494 C CA . MET A 1 197 ? -10.706 -9.439 23.059 1.00 36.66 197 MET A CA 1
ATOM 1495 C C . MET A 1 197 ? -11.244 -9.166 24.463 1.00 36.66 197 MET A C 1
ATOM 1497 O O . MET A 1 197 ? -11.581 -10.089 25.204 1.00 36.66 197 MET A O 1
ATOM 1501 N N . HIS A 1 198 ? -11.329 -7.890 24.844 1.00 38.59 198 HIS A N 1
ATOM 1502 C CA . HIS A 1 198 ? -12.206 -7.521 25.952 1.00 38.59 198 HIS A CA 1
ATOM 1503 C C . HIS A 1 198 ? -13.608 -8.057 25.637 1.00 38.59 198 HIS A C 1
ATOM 1505 O O . HIS A 1 198 ? -14.190 -7.723 24.603 1.00 38.59 198 HIS A O 1
ATOM 1511 N N . ARG A 1 199 ? -14.117 -8.940 26.506 1.00 32.59 199 ARG A N 1
ATOM 1512 C CA . ARG A 1 199 ? -15.529 -9.318 26.524 1.00 32.59 199 ARG A CA 1
ATOM 1513 C C . ARG A 1 199 ? -16.302 -8.071 26.938 1.00 32.59 199 ARG A C 1
ATOM 1515 O O . ARG A 1 199 ? -16.444 -7.812 28.127 1.00 32.59 199 ARG A O 1
ATOM 1522 N N . ASP A 1 200 ? -16.734 -7.283 25.964 1.00 36.94 200 ASP A N 1
ATOM 1523 C CA . ASP A 1 200 ? -17.739 -6.260 26.214 1.00 36.94 200 ASP A CA 1
ATOM 1524 C C . ASP A 1 200 ? -19.081 -6.997 26.330 1.00 36.94 200 ASP A C 1
ATOM 1526 O O . ASP A 1 200 ? -19.569 -7.602 25.371 1.00 36.94 200 ASP A O 1
ATOM 1530 N N . ASP A 1 201 ? -19.610 -7.013 27.553 1.00 36.22 201 ASP A N 1
ATOM 1531 C CA . ASP A 1 201 ? -20.956 -7.466 27.883 1.00 36.22 201 ASP A CA 1
ATOM 1532 C C . ASP A 1 201 ? -21.950 -6.779 26.938 1.00 36.22 201 ASP A C 1
ATOM 1534 O O . ASP A 1 201 ? -21.892 -5.565 26.721 1.00 36.22 201 ASP A O 1
ATOM 1538 N N . ALA A 1 202 ? -22.833 -7.561 26.322 1.00 35.53 202 ALA A N 1
ATOM 1539 C CA . ALA A 1 202 ? -23.743 -7.104 25.281 1.00 35.53 202 ALA A CA 1
ATOM 1540 C C . ALA A 1 202 ? -24.876 -6.231 25.856 1.00 35.53 202 ALA A C 1
ATOM 1542 O O . ALA A 1 202 ? -26.033 -6.638 25.909 1.00 35.53 202 ALA A O 1
ATOM 1543 N N . GLY A 1 203 ? -24.554 -5.001 26.255 1.00 36.16 203 GLY A N 1
ATOM 1544 C CA . GLY A 1 203 ? -25.503 -3.894 26.305 1.00 36.16 203 GLY A CA 1
ATOM 1545 C C . GLY A 1 203 ? -25.634 -3.292 24.907 1.00 36.16 203 GLY A C 1
ATOM 1546 O O . GLY A 1 203 ? -24.631 -3.100 24.222 1.00 36.16 203 GLY A O 1
ATOM 1547 N N . ALA A 1 204 ? -26.858 -3.030 24.447 1.00 38.12 204 ALA A N 1
ATOM 1548 C CA . ALA A 1 204 ? -27.144 -2.484 23.120 1.00 38.12 204 ALA A CA 1
ATOM 1549 C C . ALA A 1 204 ? -26.465 -1.111 22.899 1.00 38.12 204 ALA A C 1
ATOM 1551 O O . ALA A 1 204 ? -27.054 -0.067 23.155 1.00 38.12 204 ALA A O 1
ATOM 1552 N N . SER A 1 205 ? -25.211 -1.118 22.439 1.00 45.56 205 SER A N 1
ATOM 1553 C CA . SER A 1 205 ? -24.434 0.086 22.128 1.00 45.56 205 SER A CA 1
ATOM 1554 C C . SER A 1 205 ? -24.925 0.700 20.813 1.00 45.56 205 SER A C 1
ATOM 1556 O O . SER A 1 205 ? -25.049 0.006 19.798 1.00 45.56 205 SER A O 1
ATOM 1558 N N . GLU A 1 206 ? -25.246 1.996 20.842 1.00 46.69 206 GLU A N 1
ATOM 1559 C CA . GLU A 1 206 ? -25.787 2.767 19.718 1.00 46.69 206 GLU A CA 1
ATOM 1560 C C . GLU A 1 206 ? -24.758 2.804 18.566 1.00 46.69 206 GLU A C 1
ATOM 1562 O O . GLU A 1 206 ? -23.683 3.395 18.669 1.00 46.69 206 GLU A O 1
ATOM 1567 N N . ARG A 1 207 ? -25.055 2.116 17.455 1.00 45.16 207 ARG A N 1
ATOM 1568 C CA . ARG A 1 207 ? -24.157 1.998 16.292 1.00 45.16 207 ARG A CA 1
ATOM 1569 C C . ARG A 1 207 ? -24.415 3.140 15.314 1.00 45.16 207 ARG A C 1
ATOM 1571 O O . ARG A 1 207 ? -25.495 3.215 14.730 1.00 45.16 207 ARG A O 1
ATOM 1578 N N . LEU A 1 208 ? -23.414 3.980 15.063 1.00 45.88 208 LEU A N 1
ATOM 1579 C CA . LEU A 1 208 ? -23.515 5.063 14.081 1.00 45.88 208 LEU A CA 1
ATOM 1580 C C . LEU A 1 208 ? -22.826 4.680 12.769 1.00 45.88 208 LEU A C 1
ATOM 1582 O O . LEU A 1 208 ? -21.692 4.193 12.750 1.00 45.88 208 LEU A O 1
ATOM 1586 N N . ARG A 1 209 ? -23.512 4.925 11.646 1.00 50.31 209 ARG A N 1
ATOM 1587 C CA . ARG A 1 209 ? -22.931 4.745 10.310 1.00 50.31 209 ARG A CA 1
ATOM 1588 C C . ARG A 1 209 ? -21.953 5.878 10.020 1.00 50.31 209 ARG A C 1
ATOM 1590 O O . ARG A 1 209 ? -22.224 7.042 10.316 1.00 50.31 209 ARG A O 1
ATOM 1597 N N . PHE A 1 210 ? -20.848 5.558 9.350 1.00 41.75 210 PHE A N 1
ATOM 1598 C CA . PHE A 1 210 ? -19.790 6.521 9.033 1.00 41.75 210 PHE A CA 1
ATOM 1599 C C . PHE A 1 210 ? -20.294 7.791 8.313 1.00 41.75 210 PHE A C 1
ATOM 1601 O O . PHE A 1 210 ? -19.847 8.902 8.606 1.00 41.75 210 PHE A O 1
ATOM 1608 N N . ARG A 1 211 ? -21.275 7.653 7.409 1.00 46.31 211 ARG A N 1
ATOM 1609 C CA . ARG A 1 211 ? -21.881 8.785 6.677 1.00 46.31 211 ARG A CA 1
ATOM 1610 C C . ARG A 1 211 ? -22.538 9.829 7.592 1.00 46.31 211 ARG A C 1
ATOM 1612 O O . ARG A 1 211 ? -22.564 11.007 7.244 1.00 46.31 211 ARG A O 1
ATOM 1619 N N . ASP A 1 212 ? -23.048 9.395 8.742 1.00 50.09 212 ASP A N 1
ATOM 1620 C CA . ASP A 1 212 ? -23.793 10.233 9.680 1.00 50.09 212 ASP A CA 1
ATOM 1621 C C . ASP A 1 212 ? -22.832 10.952 10.645 1.00 50.09 212 ASP A C 1
ATOM 1623 O O . ASP A 1 212 ? -23.057 12.107 11.006 1.00 50.09 212 ASP A O 1
ATOM 1627 N N . ALA A 1 213 ? -21.682 10.336 10.951 1.00 50.50 213 ALA A N 1
ATOM 1628 C CA . ALA A 1 213 ? -20.602 10.958 11.721 1.00 50.50 213 ALA A CA 1
ATOM 1629 C C . ALA A 1 213 ? -19.947 12.143 10.981 1.00 50.50 213 ALA A C 1
ATOM 1631 O O . ALA A 1 213 ? -19.649 13.172 11.589 1.00 50.50 213 ALA A O 1
ATOM 1632 N N . ALA A 1 214 ? -19.784 12.040 9.657 1.00 43.62 214 ALA A N 1
ATOM 1633 C CA . ALA A 1 214 ? -19.152 13.076 8.832 1.00 43.62 214 ALA A CA 1
ATOM 1634 C C . ALA A 1 214 ? -19.964 14.386 8.728 1.00 43.62 214 ALA A C 1
ATOM 1636 O O . ALA A 1 214 ? -19.396 15.435 8.436 1.00 43.62 214 ALA A O 1
ATOM 1637 N N . ARG A 1 215 ? -21.282 14.351 8.971 1.00 43.62 215 ARG A N 1
ATOM 1638 C CA . ARG A 1 215 ? -22.168 15.531 8.897 1.00 43.62 215 ARG A CA 1
ATOM 1639 C C . ARG A 1 215 ? -22.358 16.249 10.239 1.00 43.62 215 ARG A C 1
ATOM 1641 O O . ARG A 1 215 ? -22.904 17.347 10.258 1.00 43.62 215 ARG A O 1
ATOM 1648 N N . GLY A 1 216 ? -21.937 15.646 11.353 1.00 41.88 216 GLY A N 1
ATOM 1649 C CA . GLY A 1 216 ? -22.442 15.991 12.687 1.00 41.88 216 GLY A CA 1
ATOM 1650 C C . GLY A 1 216 ? -21.395 16.210 13.777 1.00 41.88 216 GLY A C 1
ATOM 1651 O O . GLY A 1 216 ? -21.747 16.108 14.948 1.00 41.88 216 GLY A O 1
ATOM 1652 N N . CYS A 1 217 ? -20.131 16.511 13.455 1.00 42.94 217 CYS A N 1
ATOM 1653 C CA . CYS A 1 217 ? -19.071 16.656 14.472 1.00 42.94 217 CYS A CA 1
ATOM 1654 C C . CYS A 1 217 ? -19.434 17.606 15.637 1.00 42.94 217 CYS A C 1
ATOM 1656 O O . CYS A 1 217 ? -19.009 17.367 16.763 1.00 42.94 217 CYS A O 1
ATOM 1658 N N . ALA A 1 218 ? -20.249 18.645 15.414 1.00 41.78 218 ALA A N 1
ATOM 1659 C CA . ALA A 1 218 ? -20.659 19.584 16.466 1.00 41.78 218 ALA A CA 1
ATOM 1660 C C . ALA A 1 218 ? -21.915 19.157 17.258 1.00 41.78 218 ALA A C 1
ATOM 1662 O O . ALA A 1 218 ? -22.035 19.496 18.437 1.00 41.78 218 ALA A O 1
ATOM 1663 N N . SER A 1 219 ? -22.855 18.428 16.645 1.00 40.06 219 SER A N 1
ATOM 1664 C CA . SER A 1 219 ? -24.070 17.942 17.320 1.00 40.06 219 SER A CA 1
ATOM 1665 C C . SER A 1 219 ? -23.817 16.651 18.104 1.00 40.06 219 SER A C 1
ATOM 1667 O O . SER A 1 219 ? -24.383 16.476 19.180 1.00 40.06 219 SER A O 1
ATOM 1669 N N . LEU A 1 220 ? -22.906 15.796 17.625 1.00 46.03 220 LEU A N 1
ATOM 1670 C CA . LEU A 1 220 ? -22.500 14.547 18.282 1.00 46.03 220 LEU A CA 1
ATOM 1671 C C . LEU A 1 220 ? -21.743 14.796 19.590 1.00 46.03 220 LEU A C 1
ATOM 1673 O O . LEU A 1 220 ? -22.035 14.158 20.595 1.00 46.03 220 LEU A O 1
ATOM 1677 N N . VAL A 1 221 ? -20.841 15.786 19.615 1.00 46.88 221 VAL A N 1
ATOM 1678 C CA . VAL A 1 221 ? -20.140 16.195 20.848 1.00 46.88 221 VAL A CA 1
ATOM 1679 C C . VAL A 1 221 ? -21.124 16.729 21.895 1.00 46.88 221 VAL A C 1
ATOM 1681 O O . VAL A 1 221 ? -20.961 16.445 23.079 1.00 46.88 221 VAL A O 1
ATOM 1684 N N . ARG A 1 222 ? -22.180 17.447 21.479 1.00 45.56 222 ARG A N 1
ATOM 1685 C CA . ARG A 1 222 ? -23.235 17.905 22.401 1.00 45.56 222 ARG A CA 1
ATOM 1686 C C . ARG A 1 222 ? -24.098 16.754 22.903 1.00 45.56 222 ARG A C 1
ATOM 1688 O O . ARG A 1 222 ? -24.356 16.691 24.097 1.00 45.56 222 ARG A O 1
ATOM 1695 N N . ARG A 1 223 ? -24.521 15.842 22.024 1.00 45.50 223 ARG A N 1
ATOM 1696 C CA . ARG A 1 223 ? -25.411 14.730 22.387 1.00 45.50 223 ARG A CA 1
ATOM 1697 C C . ARG A 1 223 ? -24.730 13.742 23.340 1.00 45.50 223 ARG A C 1
ATOM 1699 O O . ARG A 1 223 ? -25.272 13.470 24.405 1.00 45.50 223 ARG A O 1
ATOM 1706 N N . TRP A 1 224 ? -23.494 13.340 23.044 1.00 46.25 224 TRP A N 1
ATOM 1707 C CA . TRP A 1 224 ? -22.701 12.494 23.943 1.00 46.25 224 TRP A CA 1
ATOM 1708 C C . TRP A 1 224 ? -22.229 13.227 25.202 1.00 46.25 224 TRP A C 1
ATOM 1710 O O . TRP A 1 224 ? -22.114 12.615 26.259 1.00 46.25 224 TRP A O 1
ATOM 1720 N N . GLY A 1 225 ? -21.993 14.541 25.129 1.00 42.94 225 GLY A N 1
ATOM 1721 C CA . GLY A 1 225 ? -21.711 15.358 26.312 1.00 42.94 225 GLY A CA 1
ATOM 1722 C C . GLY A 1 225 ? -22.885 15.396 27.297 1.00 42.94 225 GLY A C 1
ATOM 1723 O O . GLY A 1 225 ? -22.677 15.275 28.502 1.00 42.94 225 GLY A O 1
ATOM 1724 N N . ILE A 1 226 ? -24.116 15.502 26.785 1.00 49.12 226 ILE A N 1
ATOM 1725 C CA . ILE A 1 226 ? -25.348 15.511 27.586 1.00 49.12 226 ILE A CA 1
ATOM 1726 C C . ILE A 1 226 ? -25.643 14.119 28.164 1.00 49.12 226 ILE A C 1
ATOM 1728 O O . ILE A 1 226 ? -25.946 14.012 29.350 1.00 49.12 226 ILE A O 1
ATOM 1732 N N . GLU A 1 227 ? -25.500 13.047 27.379 1.00 46.31 227 GLU A N 1
ATOM 1733 C CA . GLU A 1 227 ? -25.727 11.670 27.852 1.00 46.31 227 GLU A CA 1
ATOM 1734 C C . GLU A 1 227 ? -24.692 11.235 28.895 1.00 46.31 227 GLU A C 1
ATOM 1736 O O . GLU A 1 227 ? -25.045 10.627 29.908 1.00 46.31 227 GLU A O 1
ATOM 1741 N N . LYS A 1 228 ? -23.421 11.617 28.720 1.00 44.25 228 LYS A N 1
ATOM 1742 C CA . LYS A 1 228 ? -22.376 11.323 29.704 1.00 44.25 228 LYS A CA 1
ATOM 1743 C C . LYS A 1 228 ? -22.616 12.083 31.010 1.00 44.25 228 LYS A C 1
ATOM 1745 O O . LYS A 1 228 ? -22.525 11.470 32.070 1.00 44.25 228 LYS A O 1
ATOM 1750 N N . ALA A 1 229 ? -23.021 13.357 30.943 1.00 40.88 229 ALA A N 1
ATOM 1751 C CA . ALA A 1 229 ? -23.423 14.134 32.119 1.00 40.88 229 ALA A CA 1
ATOM 1752 C C . ALA A 1 229 ? -24.652 13.530 32.825 1.00 40.88 229 ALA A C 1
ATOM 1754 O O . ALA A 1 229 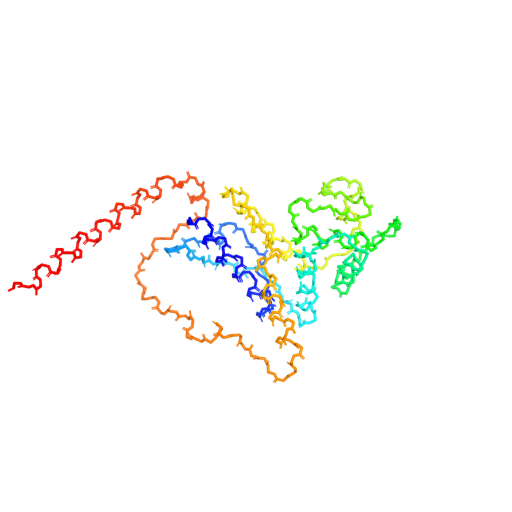? -24.659 13.418 34.049 1.00 40.88 229 ALA A O 1
ATOM 1755 N N . ALA A 1 230 ? -25.653 13.068 32.070 1.00 44.84 230 ALA A N 1
ATOM 1756 C CA . ALA A 1 230 ? -26.834 12.407 32.622 1.00 44.84 230 ALA A CA 1
ATOM 1757 C C . ALA A 1 230 ? -26.498 11.060 33.288 1.00 44.84 230 ALA A C 1
ATOM 1759 O O . ALA A 1 230 ? -27.009 10.774 34.369 1.00 44.84 230 ALA A O 1
ATOM 1760 N N . SER A 1 231 ? -25.599 10.259 32.701 1.00 47.22 231 SER A N 1
ATOM 1761 C CA . SER A 1 231 ? -25.159 8.989 33.300 1.00 47.22 231 SER A CA 1
ATOM 1762 C C . SER A 1 231 ? -24.319 9.198 34.566 1.00 47.22 231 SER A C 1
ATOM 1764 O O . SER A 1 231 ? -24.466 8.446 35.529 1.00 47.22 231 SER A O 1
ATOM 1766 N N . MET A 1 232 ? -23.489 10.250 34.610 1.00 45.28 232 MET A N 1
ATOM 1767 C CA . MET A 1 232 ? -22.700 10.597 35.796 1.00 45.28 232 MET A CA 1
ATOM 1768 C C . MET A 1 232 ? -23.593 11.101 36.935 1.00 45.28 232 MET A C 1
ATOM 1770 O O . MET A 1 232 ? -23.421 10.662 38.068 1.00 45.28 232 MET A O 1
ATOM 1774 N N . LEU A 1 233 ? -24.605 11.922 36.629 1.00 45.88 233 LEU A N 1
ATOM 1775 C CA . LEU A 1 233 ? -25.616 12.354 37.602 1.00 45.88 233 LEU A CA 1
ATOM 1776 C C . LEU A 1 233 ? -26.463 11.180 38.115 1.00 45.88 233 LEU A C 1
ATOM 1778 O O . LEU A 1 233 ? -26.754 11.102 39.306 1.00 45.88 233 LEU A O 1
ATOM 1782 N N . ALA A 1 234 ? -26.827 10.234 37.245 1.00 50.44 234 ALA A N 1
ATOM 1783 C CA . ALA A 1 234 ? -27.552 9.026 37.640 1.00 50.44 234 ALA A CA 1
ATOM 1784 C C . ALA A 1 234 ? -26.702 8.081 38.508 1.00 50.44 234 ALA A C 1
ATOM 1786 O O . ALA A 1 234 ? -27.240 7.420 39.394 1.00 50.44 234 ALA A O 1
ATOM 1787 N N . SER A 1 235 ? -25.386 8.036 38.276 1.00 51.56 235 SER A N 1
ATOM 1788 C CA . SER A 1 235 ? -24.447 7.202 39.038 1.00 51.56 235 SER A CA 1
ATOM 1789 C C . SER A 1 235 ? -24.162 7.794 40.423 1.00 51.56 235 SER A C 1
ATOM 1791 O O . SER A 1 235 ? -24.203 7.057 41.404 1.00 51.56 235 SER A O 1
ATOM 1793 N N . GLN A 1 236 ? -24.009 9.121 40.528 1.00 50.59 236 GLN A N 1
ATOM 1794 C CA . GLN A 1 236 ? -23.896 9.829 41.813 1.00 50.59 236 GLN A CA 1
ATOM 1795 C C . GLN A 1 236 ? -25.146 9.647 42.683 1.00 50.59 236 GLN A C 1
ATOM 1797 O O . GLN A 1 236 ? -25.037 9.336 43.865 1.00 50.59 236 GLN A O 1
ATOM 1802 N N . LYS A 1 237 ? -26.344 9.721 42.085 1.00 49.75 237 LYS A N 1
ATOM 1803 C CA . LYS A 1 237 ? -27.608 9.495 42.806 1.00 49.75 237 LYS A CA 1
ATOM 1804 C C . LYS A 1 237 ? -27.761 8.058 43.326 1.00 49.75 237 LYS A C 1
ATOM 1806 O O . LYS A 1 237 ? -28.450 7.824 44.313 1.00 49.75 237 LYS A O 1
ATOM 1811 N N . LYS A 1 238 ? -27.134 7.088 42.653 1.00 51.94 238 LYS A N 1
ATOM 1812 C CA . LYS A 1 238 ? -27.141 5.669 43.042 1.00 51.94 238 LYS A CA 1
ATOM 1813 C C . LYS A 1 238 ? -26.142 5.374 44.166 1.00 51.94 238 LYS A C 1
ATOM 1815 O O . LYS A 1 238 ? -26.423 4.521 44.999 1.00 51.94 238 LYS A O 1
ATOM 1820 N N . GLU A 1 239 ? -25.015 6.086 44.203 1.00 50.31 239 GLU A N 1
ATOM 1821 C CA . GLU A 1 239 ? -24.047 6.022 45.308 1.00 50.31 239 GLU A CA 1
ATOM 1822 C C . GLU A 1 239 ? -24.562 6.702 46.585 1.00 50.31 239 GLU A C 1
ATOM 1824 O O . GLU A 1 239 ? -24.272 6.219 47.678 1.00 50.31 239 GLU A O 1
ATOM 1829 N N . GLU A 1 240 ? -25.355 7.773 46.468 1.00 48.78 240 GLU A N 1
ATOM 1830 C CA . GLU A 1 240 ? -25.984 8.436 47.622 1.00 48.78 240 GLU A CA 1
ATOM 1831 C C . GLU A 1 240 ? -27.089 7.576 48.259 1.00 48.78 240 GLU A C 1
ATOM 1833 O O . GLU A 1 240 ? -27.095 7.417 49.474 1.00 48.78 240 GLU A O 1
ATOM 1838 N N . MET A 1 241 ? -27.945 6.915 47.467 1.00 49.97 241 MET A N 1
ATOM 1839 C CA . MET A 1 241 ? -28.984 6.008 47.998 1.00 49.97 241 MET A CA 1
ATOM 1840 C C . MET A 1 241 ? -28.459 4.650 48.499 1.00 49.97 241 MET A C 1
ATOM 1842 O O . MET A 1 241 ? -29.226 3.859 49.034 1.00 49.97 241 MET A O 1
ATOM 1846 N N . SER A 1 242 ? -27.177 4.339 48.291 1.00 49.81 242 SER A N 1
ATOM 1847 C CA . SER A 1 242 ? -26.536 3.122 48.814 1.00 49.81 242 SER A CA 1
ATOM 1848 C C . SER A 1 242 ? -25.851 3.352 50.170 1.00 49.81 242 SER A C 1
ATOM 1850 O O . SER A 1 242 ? -25.260 2.416 50.715 1.00 49.81 242 SER A O 1
ATOM 1852 N N . LYS A 1 243 ? -25.860 4.592 50.676 1.00 49.97 243 LYS A N 1
ATOM 1853 C CA . LYS A 1 243 ? -25.238 4.998 51.946 1.00 49.97 243 LYS A CA 1
ATOM 1854 C C . LYS A 1 243 ? -26.251 5.386 53.035 1.00 49.97 243 LYS A C 1
ATOM 1856 O O . LYS A 1 243 ? -25.814 5.747 54.126 1.00 49.97 243 LYS A O 1
ATOM 1861 N N . GLU A 1 244 ? -27.548 5.282 52.752 1.00 41.00 244 GLU A N 1
ATOM 1862 C CA . GLU A 1 244 ? -28.651 5.299 53.731 1.00 41.00 244 GLU A CA 1
ATOM 1863 C C . GLU A 1 244 ? -29.152 3.873 53.989 1.00 41.00 244 GLU A C 1
ATOM 1865 O O . GLU A 1 244 ? -29.482 3.578 55.160 1.00 41.00 244 GLU A O 1
#

InterPro domains:
  IPR004147 ABC1 atypical kinase-like domain [PF03109] (5-71)
  IPR011009 Protein kinase-like domain superfamily [SSF56112] (19-51)
  IPR051130 Mitochondrial structure and function regulator [PTHR43173] (5-174)